Protein AF-A0A1H7HTN6-F1 (afdb_monomer_lite)

Secondary structure (DSSP, 8-state):
--EEEEE-TTT--EEEEETT-SEEE-TTT--EEE-PPPHHHHHHHHHHHHHHHHHHHHHHHHHHHHHHHHHHHHHHHHHHHHHHHHHHHHHHHHHHHHHGGG-HHHIIIIIHHHHHHHHHHHHHHHHTSPPPPGGGTTS--THHHHHHHHHHHHHHHHHHHHHHHHHHHHS--TTSTHHHHHHHHHHHHHHTTSSS--

Structure (mmCIF, N/CA/C/O backbone):
data_AF-A0A1H7HTN6-F1
#
_entry.id   AF-A0A1H7HTN6-F1
#
loop_
_atom_site.group_PDB
_atom_site.id
_atom_site.type_symbol
_atom_site.label_atom_id
_atom_site.label_alt_id
_atom_site.label_comp_id
_atom_site.label_asym_id
_atom_site.label_entity_id
_atom_site.label_seq_id
_atom_site.pdbx_PDB_ins_code
_atom_site.Cartn_x
_atom_site.Cartn_y
_atom_site.Cartn_z
_atom_site.occupancy
_atom_site.B_iso_or_equiv
_atom_site.auth_seq_id
_atom_site.auth_comp_id
_atom_site.auth_asym_id
_atom_site.auth_atom_id
_atom_site.pdbx_PDB_model_num
ATOM 1 N N . MET A 1 1 ? -26.173 16.678 42.376 1.00 62.25 1 MET A N 1
ATOM 2 C CA . MET A 1 1 ? -26.360 15.271 42.781 1.00 62.25 1 MET A CA 1
ATOM 3 C C . MET A 1 1 ? -27.813 15.112 43.160 1.00 62.25 1 MET A C 1
ATOM 5 O O . MET A 1 1 ? -28.296 15.897 43.967 1.00 62.25 1 MET A O 1
ATOM 9 N N . GLU A 1 2 ? -28.508 14.190 42.509 1.00 79.56 2 GLU A N 1
ATOM 10 C CA . GLU A 1 2 ? -29.917 13.902 42.772 1.00 79.56 2 GLU A CA 1
ATOM 11 C C . GLU A 1 2 ? -30.017 12.853 43.891 1.00 79.56 2 GLU A C 1
ATOM 13 O O . GLU A 1 2 ? -29.202 11.926 43.950 1.00 79.56 2 GLU A O 1
ATOM 18 N N . TYR A 1 3 ? -30.967 13.031 44.810 1.00 83.06 3 TYR A N 1
ATOM 19 C CA . TYR A 1 3 ? -31.180 12.141 45.953 1.00 83.06 3 TYR A CA 1
ATOM 20 C C . TYR A 1 3 ? -32.603 11.603 45.914 1.00 83.06 3 TYR A C 1
ATOM 22 O O . TYR A 1 3 ? -33.550 12.378 45.777 1.00 83.06 3 TYR A O 1
ATOM 30 N N . VAL A 1 4 ? -32.749 10.295 46.097 1.00 84.00 4 VAL A N 1
ATOM 31 C CA . VAL A 1 4 ? -34.052 9.628 46.163 1.00 84.00 4 VAL A CA 1
ATOM 32 C C . VAL A 1 4 ? -34.319 9.230 47.612 1.00 84.00 4 VAL A C 1
ATOM 34 O O . VAL A 1 4 ? -33.417 8.781 48.325 1.00 84.00 4 VAL A O 1
ATOM 37 N N . ALA A 1 5 ? -35.550 9.450 48.071 1.00 88.12 5 ALA A N 1
ATOM 38 C CA . ALA A 1 5 ? -35.992 9.056 49.402 1.00 88.12 5 ALA A CA 1
ATOM 39 C C . ALA A 1 5 ? -36.675 7.682 49.341 1.00 88.12 5 ALA A C 1
ATOM 41 O O . ALA A 1 5 ? -37.581 7.477 48.535 1.00 88.12 5 ALA A O 1
ATOM 42 N N . MET A 1 6 ? -36.266 6.759 50.212 1.00 89.25 6 MET A N 1
ATOM 43 C CA . MET A 1 6 ? -36.924 5.462 50.399 1.00 89.25 6 MET A CA 1
ATOM 44 C C . MET A 1 6 ? -37.039 5.110 51.884 1.00 89.25 6 MET A C 1
ATOM 46 O O . MET A 1 6 ? -36.291 5.617 52.719 1.00 89.25 6 MET A O 1
ATOM 50 N N . LYS A 1 7 ? -37.961 4.206 52.217 1.00 92.88 7 LYS A N 1
ATOM 51 C CA . LYS A 1 7 ? -38.135 3.700 53.583 1.00 92.88 7 LYS A CA 1
ATOM 52 C C . LYS A 1 7 ? -37.248 2.481 53.832 1.00 92.88 7 LYS A C 1
ATOM 54 O O . LYS A 1 7 ? -37.183 1.577 53.001 1.00 92.88 7 LYS A O 1
ATOM 59 N N . CYS A 1 8 ? -36.595 2.440 54.992 1.00 92.81 8 CYS A N 1
ATOM 60 C CA . CYS A 1 8 ? -35.846 1.270 55.444 1.00 92.81 8 CYS A CA 1
ATOM 61 C C . CYS A 1 8 ? -36.791 0.068 55.653 1.00 92.81 8 CYS A C 1
ATOM 63 O O . CYS A 1 8 ? -37.740 0.200 56.428 1.00 92.81 8 CYS A O 1
ATOM 65 N N . PRO A 1 9 ? -36.524 -1.117 55.077 1.00 91.50 9 PRO A N 1
ATOM 66 C CA . PRO A 1 9 ? -37.349 -2.303 55.311 1.00 91.50 9 PRO A CA 1
ATOM 67 C C . PRO A 1 9 ? -37.228 -2.851 56.744 1.00 91.50 9 PRO A C 1
ATOM 69 O O . PRO A 1 9 ? -38.122 -3.557 57.191 1.00 91.50 9 PRO A O 1
ATOM 72 N N . ASN A 1 10 ? -36.147 -2.525 57.469 1.00 95.12 10 ASN A N 1
ATOM 73 C CA . ASN A 1 10 ? -35.896 -3.037 58.821 1.00 95.12 10 ASN A CA 1
ATOM 74 C C . ASN A 1 10 ? -36.475 -2.136 59.931 1.00 95.12 10 ASN A C 1
ATOM 76 O O . ASN A 1 10 ? -37.001 -2.636 60.917 1.00 95.12 10 ASN A O 1
ATOM 80 N N . CYS A 1 11 ? -36.383 -0.807 59.790 1.00 95.25 11 CYS A N 1
ATOM 81 C CA . CYS A 1 11 ? -36.813 0.138 60.836 1.00 95.25 11 CYS A CA 1
ATOM 82 C C . CYS A 1 11 ? -37.809 1.214 60.374 1.00 95.25 11 CYS A C 1
ATOM 84 O O . CYS A 1 11 ? -38.161 2.083 61.167 1.00 95.25 11 CYS A O 1
ATOM 86 N N . ALA A 1 12 ? -38.227 1.208 59.103 1.00 94.75 12 ALA A N 1
ATOM 87 C CA . ALA A 1 12 ? -39.093 2.227 58.495 1.00 94.75 12 ALA A CA 1
ATOM 88 C C . ALA A 1 12 ? -38.565 3.681 58.550 1.00 94.75 12 ALA A C 1
ATOM 90 O O . ALA A 1 12 ? -39.300 4.622 58.237 1.00 94.75 12 ALA A O 1
ATOM 91 N N . GLY A 1 13 ? -37.290 3.881 58.900 1.00 93.00 13 GLY A N 1
ATOM 92 C CA . GLY A 1 13 ? -36.626 5.183 58.836 1.00 93.00 13 GLY A CA 1
ATOM 93 C C . GLY A 1 13 ? -36.512 5.706 57.402 1.00 93.00 13 GLY A C 1
ATOM 94 O O . GLY A 1 13 ? -36.410 4.922 56.455 1.00 93.00 13 GLY A O 1
ATOM 95 N N . ASP A 1 14 ? -36.536 7.030 57.240 1.00 93.19 14 ASP A N 1
ATOM 96 C CA . ASP A 1 14 ? -36.342 7.688 55.945 1.00 93.19 14 ASP A CA 1
ATOM 97 C C . ASP A 1 14 ? -34.864 7.697 55.559 1.00 93.19 14 ASP A C 1
ATOM 99 O O . ASP A 1 14 ? -34.037 8.331 56.211 1.00 93.19 14 ASP A O 1
ATOM 103 N N . ILE A 1 15 ? -34.530 7.010 54.472 1.00 92.00 15 ILE A N 1
ATOM 104 C CA . ILE A 1 15 ? -33.174 6.949 53.938 1.00 92.00 15 ILE A CA 1
ATOM 105 C C . ILE A 1 15 ? -33.122 7.804 52.677 1.00 92.00 15 ILE A C 1
ATOM 107 O O . ILE A 1 15 ? -33.966 7.679 51.789 1.00 92.00 15 ILE A O 1
ATOM 111 N N . ARG A 1 16 ? -32.106 8.663 52.589 1.00 89.38 16 ARG A N 1
ATOM 112 C CA . ARG A 1 16 ? -31.747 9.372 51.359 1.00 89.38 16 ARG A CA 1
ATOM 113 C C . ARG A 1 16 ? -30.493 8.729 50.799 1.00 89.38 16 ARG A C 1
ATOM 115 O O . ARG A 1 16 ? -29.483 8.674 51.496 1.00 89.38 16 ARG A O 1
ATOM 122 N N . TYR A 1 17 ? -30.555 8.262 49.562 1.00 86.50 17 TYR A N 1
ATOM 123 C CA . TYR A 1 17 ? -29.394 7.709 48.872 1.00 86.50 17 TYR A CA 1
ATOM 124 C C . TYR A 1 17 ? -29.137 8.476 47.576 1.00 86.50 17 TYR A C 1
ATOM 126 O O . TYR A 1 17 ? -30.040 9.095 47.005 1.00 86.50 17 TYR A O 1
ATOM 134 N N . SER A 1 18 ? -27.878 8.490 47.145 1.00 83.44 18 SER A N 1
ATOM 135 C CA . SER A 1 18 ? -27.477 9.088 45.874 1.00 83.44 18 SER A CA 1
ATOM 136 C C . SER A 1 18 ? -27.851 8.159 44.725 1.00 83.44 18 SER A C 1
ATOM 138 O O . SER A 1 18 ? -27.533 6.967 44.778 1.00 83.44 18 SER A O 1
ATOM 140 N N . VAL A 1 19 ? -28.465 8.705 43.674 1.00 79.19 19 VAL A N 1
ATOM 141 C CA . VAL A 1 19 ? -28.736 7.958 42.435 1.00 79.19 19 VAL A CA 1
ATOM 142 C C . VAL A 1 19 ? -27.421 7.346 41.924 1.00 79.19 19 VAL A C 1
ATOM 144 O O . VAL A 1 19 ? -26.413 8.045 41.816 1.00 79.19 19 VAL A O 1
ATOM 147 N N . GLY A 1 20 ? -27.408 6.028 41.698 1.00 75.38 20 GLY A N 1
ATOM 148 C CA . GLY A 1 20 ? -26.223 5.260 41.292 1.00 75.38 20 GLY A CA 1
ATOM 149 C C . GLY A 1 20 ? -25.469 4.498 42.398 1.00 75.38 20 GLY A C 1
ATOM 150 O O . GLY A 1 20 ? -24.588 3.705 42.060 1.00 75.38 20 GLY A O 1
ATOM 151 N N . SER A 1 21 ? -25.794 4.661 43.692 1.00 81.12 21 SER A N 1
ATOM 152 C CA . SER A 1 21 ? -25.185 3.832 44.752 1.00 81.12 21 SER A CA 1
ATOM 153 C C . SER A 1 21 ? -25.758 2.414 44.733 1.00 81.12 21 SER A C 1
ATOM 155 O O . SER A 1 21 ? -26.970 2.253 44.833 1.00 81.12 21 SER A O 1
ATOM 157 N N . THR A 1 22 ? -24.912 1.387 44.666 1.00 83.31 22 THR A N 1
ATOM 158 C CA . THR A 1 22 ? -25.337 -0.027 44.704 1.00 83.31 22 THR A CA 1
ATOM 159 C C . THR A 1 22 ? -25.750 -0.502 46.099 1.00 83.31 22 THR A C 1
ATOM 161 O O . THR A 1 22 ? -26.521 -1.451 46.232 1.00 83.31 22 THR A O 1
ATOM 164 N N . GLU A 1 23 ? -25.265 0.165 47.143 1.00 88.56 23 GLU A N 1
ATOM 165 C CA . GLU A 1 23 ? -25.538 -0.156 48.541 1.00 88.56 23 GLU A CA 1
ATOM 166 C C . GLU A 1 23 ? -25.755 1.142 49.324 1.00 88.56 23 GLU A C 1
ATOM 168 O O . GLU A 1 23 ? -25.029 2.120 49.130 1.00 88.56 23 GLU A O 1
ATOM 173 N N . CYS A 1 24 ? -26.745 1.156 50.214 1.00 90.81 24 CYS A N 1
ATOM 174 C CA . CYS A 1 24 ? -26.944 2.238 51.170 1.00 90.81 24 CYS A CA 1
ATOM 175 C C . CYS A 1 24 ? -27.049 1.684 52.597 1.00 90.81 24 CYS A C 1
ATOM 177 O O . CYS A 1 24 ? -27.560 0.586 52.828 1.00 90.81 24 CYS A O 1
ATOM 179 N N . VAL A 1 25 ? -26.528 2.442 53.565 1.00 92.50 25 VAL A N 1
ATOM 180 C CA . VAL A 1 25 ? -26.581 2.095 54.992 1.00 92.50 25 VAL A CA 1
ATOM 181 C C . VAL A 1 25 ? -27.641 2.961 55.659 1.00 92.50 25 VAL A C 1
ATOM 183 O O . VAL A 1 25 ? -27.633 4.184 55.516 1.00 92.50 25 VAL A O 1
ATOM 186 N N . CYS A 1 26 ? -28.571 2.331 56.375 1.00 93.75 26 CYS A N 1
ATOM 187 C CA . CYS A 1 26 ? -29.591 3.050 57.128 1.00 93.75 26 CYS A CA 1
ATOM 188 C C . CYS A 1 26 ? -28.960 3.759 58.339 1.00 93.75 26 CYS A C 1
ATOM 190 O O . CYS A 1 26 ? -28.403 3.071 59.190 1.00 93.75 26 CYS A O 1
ATOM 192 N N . PRO A 1 27 ? -29.113 5.087 58.501 1.00 93.88 27 PRO A N 1
ATOM 193 C CA . PRO A 1 27 ? -28.512 5.822 59.619 1.00 93.88 27 PRO A CA 1
ATOM 194 C C . PRO A 1 27 ? -29.180 5.545 60.977 1.00 93.88 27 PRO A C 1
ATOM 196 O O . PRO A 1 27 ? -28.716 6.038 61.998 1.00 93.88 27 PRO A O 1
ATOM 199 N N . TYR A 1 28 ? -30.296 4.810 60.994 1.00 95.31 28 TYR A N 1
ATOM 200 C CA . TYR A 1 28 ? -31.085 4.557 62.203 1.00 95.31 28 TYR A CA 1
ATOM 201 C C . TYR A 1 28 ? -30.869 3.167 62.806 1.00 95.31 28 TYR A C 1
ATOM 203 O O . TYR A 1 28 ? -31.090 2.985 63.998 1.00 95.31 28 TYR A O 1
ATOM 211 N N . CYS A 1 29 ? -30.519 2.169 61.994 1.00 94.94 29 CYS A N 1
ATOM 212 C CA . CYS A 1 29 ? -30.396 0.778 62.445 1.00 94.94 29 CYS A CA 1
ATOM 213 C C . CYS A 1 29 ? -29.211 0.035 61.821 1.00 94.94 29 CYS A C 1
ATOM 215 O O . CYS A 1 29 ? -29.136 -1.186 61.939 1.00 94.94 29 CYS A O 1
ATOM 217 N N . ASP A 1 30 ? -28.344 0.752 61.100 1.00 94.69 30 ASP A N 1
ATOM 218 C CA . ASP A 1 30 ? -27.148 0.238 60.428 1.00 94.69 30 ASP A CA 1
ATOM 219 C C . ASP A 1 30 ? -27.397 -0.918 59.441 1.00 94.69 30 ASP A C 1
ATOM 221 O O . ASP A 1 30 ? -26.471 -1.611 59.014 1.00 94.69 30 ASP A O 1
ATOM 225 N N . SER A 1 31 ? -28.649 -1.122 59.011 1.00 93.06 31 SER A N 1
ATOM 226 C CA . SER A 1 31 ? -28.978 -2.125 57.999 1.00 93.06 31 SER A CA 1
ATOM 227 C C . SER A 1 31 ? -28.398 -1.726 56.640 1.00 93.06 31 SER A C 1
ATOM 229 O O . SER A 1 31 ? -28.668 -0.621 56.157 1.00 93.06 31 SER A O 1
ATOM 231 N N . ARG A 1 32 ? -27.678 -2.648 55.997 1.00 92.44 32 ARG A N 1
ATOM 232 C CA . ARG A 1 32 ? -27.203 -2.526 54.612 1.00 92.44 32 ARG A CA 1
ATOM 233 C C . ARG A 1 32 ? -28.303 -2.947 53.644 1.00 92.44 32 ARG A C 1
ATOM 235 O O . ARG A 1 32 ? -28.821 -4.058 53.745 1.00 92.44 32 ARG A O 1
ATOM 242 N N . ILE A 1 33 ? -28.672 -2.059 52.727 1.00 89.12 33 ILE A N 1
ATOM 243 C CA . ILE A 1 33 ? -29.732 -2.284 51.742 1.00 89.12 33 ILE A CA 1
ATOM 244 C C . ILE A 1 33 ? -29.106 -2.218 50.351 1.00 89.12 33 ILE A C 1
ATOM 246 O O . ILE A 1 33 ? -28.469 -1.227 49.993 1.00 89.12 33 ILE A O 1
ATOM 250 N N . ALA A 1 34 ? -29.303 -3.273 49.562 1.00 86.00 34 ALA A N 1
ATOM 251 C CA . ALA A 1 34 ? -28.940 -3.274 48.153 1.00 86.00 34 ALA A CA 1
ATOM 252 C C . ALA A 1 34 ? -29.984 -2.467 47.371 1.00 86.00 34 ALA A C 1
ATOM 254 O O . ALA A 1 34 ? -31.160 -2.838 47.324 1.00 86.00 34 ALA A O 1
ATOM 255 N N . VAL A 1 35 ? -29.560 -1.361 46.767 1.00 82.25 35 VAL A N 1
ATOM 256 C CA . VAL A 1 35 ? -30.422 -0.557 45.899 1.00 82.25 35 VAL A CA 1
ATOM 257 C C . VAL A 1 35 ? -30.416 -1.228 44.529 1.00 82.25 35 VAL A C 1
ATOM 259 O O . VAL A 1 35 ? -29.388 -1.279 43.853 1.00 82.25 35 VAL A O 1
ATOM 262 N N . GLN A 1 36 ? -31.552 -1.799 44.127 1.00 75.31 36 GLN A N 1
ATOM 263 C CA . GLN A 1 36 ? -31.683 -2.362 42.786 1.00 75.31 36 GLN A CA 1
ATOM 264 C C . GLN A 1 36 ? -31.642 -1.218 41.772 1.00 75.31 36 GLN A C 1
ATOM 266 O O . GLN A 1 36 ? -32.451 -0.294 41.852 1.00 75.31 36 GLN A O 1
ATOM 271 N N . ARG A 1 37 ? -30.705 -1.287 40.817 1.00 72.75 37 ARG A N 1
ATOM 272 C CA . ARG A 1 37 ? -30.719 -0.397 39.650 1.00 72.75 37 ARG A CA 1
ATOM 273 C C . ARG A 1 37 ? -32.067 -0.517 38.960 1.00 72.75 37 ARG A C 1
ATOM 275 O O . ARG A 1 37 ? -32.533 -1.639 38.734 1.00 72.75 37 ARG A O 1
ATOM 282 N N . THR A 1 38 ? -32.672 0.613 38.621 1.00 80.25 38 THR A N 1
ATOM 283 C CA . THR A 1 38 ? -33.934 0.613 37.875 1.00 80.25 38 THR A CA 1
ATOM 284 C C . THR A 1 38 ? -33.721 -0.044 36.507 1.00 80.25 38 THR A C 1
ATOM 286 O O . THR A 1 38 ? -32.604 -0.085 35.984 1.00 80.25 38 THR A O 1
ATOM 289 N N . ALA A 1 39 ? -34.786 -0.586 35.910 1.00 78.19 39 ALA A N 1
ATOM 290 C CA . ALA A 1 39 ? -34.704 -1.188 34.576 1.00 78.19 39 ALA A CA 1
ATOM 291 C C . ALA A 1 39 ? -34.155 -0.194 33.530 1.00 78.19 39 ALA A C 1
ATOM 293 O O . ALA A 1 39 ? -33.414 -0.586 32.628 1.00 78.19 39 ALA A O 1
ATOM 294 N N . ASP A 1 40 ? -34.455 1.096 33.702 1.00 78.69 40 ASP A N 1
ATOM 295 C CA . ASP A 1 40 ? -33.966 2.173 32.843 1.00 78.69 40 ASP A CA 1
ATOM 296 C C . ASP A 1 40 ? -32.458 2.409 33.004 1.00 78.69 40 ASP A C 1
ATOM 298 O O . ASP A 1 40 ? -31.757 2.532 32.001 1.00 78.69 40 ASP A O 1
ATOM 302 N N . GLU A 1 41 ? -31.923 2.390 34.231 1.00 80.50 41 GLU A N 1
ATOM 303 C CA . GLU A 1 41 ? -30.476 2.504 34.481 1.00 80.50 41 GLU A CA 1
ATOM 304 C C . GLU A 1 41 ? -29.695 1.319 33.900 1.00 80.50 41 GLU A C 1
ATOM 306 O O . GLU A 1 41 ? -28.612 1.494 33.340 1.00 80.50 41 GLU A O 1
ATOM 311 N N . GLN A 1 42 ? -30.244 0.106 34.007 1.00 83.00 42 GLN A N 1
ATOM 312 C CA . GLN A 1 42 ? -29.630 -1.079 33.403 1.00 83.00 42 GLN A CA 1
ATOM 313 C C . GLN A 1 42 ? -29.609 -0.973 31.876 1.00 83.00 42 GLN A C 1
ATOM 315 O O . GLN A 1 42 ? -28.583 -1.248 31.253 1.00 83.00 42 GLN A O 1
ATOM 320 N N . ARG A 1 43 ? -30.712 -0.519 31.270 1.00 85.56 43 ARG A N 1
ATOM 321 C CA . ARG A 1 43 ? -30.796 -0.295 29.823 1.00 85.56 43 ARG A CA 1
ATOM 322 C C . ARG A 1 43 ? -29.827 0.792 29.358 1.00 85.56 43 ARG A C 1
ATOM 324 O O . ARG A 1 43 ? -29.207 0.632 28.310 1.00 85.56 43 ARG A O 1
ATOM 331 N N . LEU A 1 44 ? -29.673 1.863 30.136 1.00 89.19 44 LEU A N 1
ATOM 332 C CA . LEU A 1 44 ? -28.739 2.944 29.831 1.00 89.19 44 LEU A CA 1
ATOM 333 C C . LEU A 1 44 ? -27.285 2.450 29.829 1.00 89.19 44 LEU A C 1
ATOM 335 O O . LEU A 1 44 ? -26.543 2.760 28.903 1.00 89.19 44 LEU A O 1
ATOM 339 N N . ALA A 1 45 ? -26.901 1.633 30.816 1.00 85.75 45 ALA A N 1
ATOM 340 C CA . ALA A 1 45 ? -25.550 1.078 30.905 1.00 85.75 45 ALA A CA 1
ATOM 341 C C . ALA A 1 45 ? -25.201 0.180 29.704 1.00 85.75 45 ALA A C 1
ATOM 343 O O . ALA A 1 45 ? -24.095 0.269 29.175 1.00 85.75 45 ALA A O 1
ATOM 344 N N . VAL A 1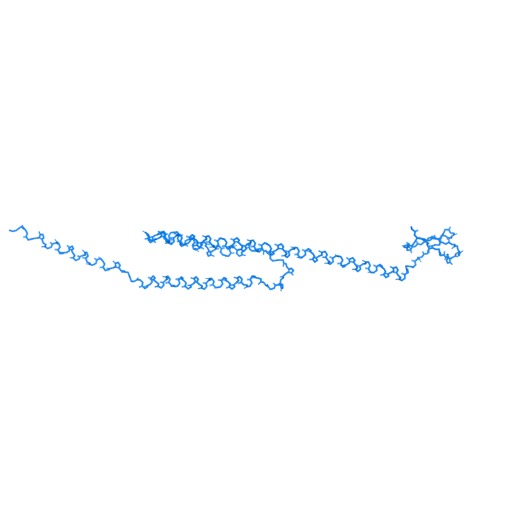 46 ? -26.152 -0.640 29.237 1.00 90.31 46 VAL A N 1
ATOM 345 C CA . VAL A 1 46 ? -25.968 -1.482 28.039 1.00 90.31 46 VAL A CA 1
ATOM 346 C C . VAL A 1 46 ? -25.794 -0.629 26.780 1.00 90.31 46 VAL A C 1
ATOM 348 O O . VAL A 1 46 ? -24.905 -0.896 25.976 1.00 90.31 46 VAL A O 1
ATOM 351 N N . LEU A 1 47 ? -26.605 0.423 26.619 1.00 91.56 47 LEU A N 1
ATOM 352 C CA . LEU A 1 47 ? -26.494 1.338 25.477 1.00 91.56 47 LEU A CA 1
ATOM 353 C C . LEU A 1 47 ? -25.166 2.106 25.473 1.00 91.56 47 LEU A C 1
ATOM 355 O O . LEU A 1 47 ? -24.595 2.345 24.411 1.00 91.56 47 LEU A O 1
ATOM 359 N N . GLU A 1 48 ? -24.662 2.499 26.643 1.00 91.25 48 GLU A N 1
ATOM 360 C CA . GLU A 1 48 ? -23.363 3.167 26.754 1.00 91.25 48 GLU A CA 1
ATOM 361 C C . GLU A 1 48 ? -22.211 2.232 26.353 1.00 91.25 48 GLU A C 1
ATOM 363 O O . GLU A 1 48 ? -21.289 2.649 25.648 1.00 91.25 48 GLU A O 1
ATOM 368 N N . GLU A 1 49 ? -22.277 0.959 26.748 1.00 91.81 49 GLU A N 1
ATOM 369 C CA . GLU A 1 49 ? -21.299 -0.056 26.349 1.00 91.81 49 GLU A CA 1
ATOM 370 C C . GLU A 1 49 ? -21.342 -0.330 24.837 1.00 91.81 49 GLU A C 1
ATOM 372 O O . GLU A 1 49 ? -20.294 -0.386 24.186 1.00 91.81 49 GLU A O 1
ATOM 377 N N . GLU A 1 50 ? -22.540 -0.417 24.253 1.00 93.31 50 GLU A N 1
ATOM 378 C CA . GLU A 1 50 ? -22.722 -0.572 22.808 1.00 93.31 50 GLU A CA 1
ATOM 379 C C . GLU A 1 50 ? -22.164 0.633 22.031 1.00 93.31 50 GLU A C 1
ATOM 381 O O . GLU A 1 50 ? -21.389 0.451 21.087 1.00 93.31 50 GLU A O 1
ATOM 386 N N . ASN A 1 51 ? -22.469 1.860 22.471 1.00 92.88 51 ASN A N 1
ATOM 387 C CA . ASN A 1 51 ? -21.931 3.087 21.874 1.00 92.88 51 ASN A CA 1
ATOM 388 C C . ASN A 1 51 ? -20.402 3.155 21.974 1.00 92.88 51 ASN A C 1
ATOM 390 O O . ASN A 1 51 ? -19.738 3.479 20.990 1.00 92.88 51 ASN A O 1
ATOM 394 N N . ARG A 1 52 ? -19.818 2.756 23.111 1.00 92.62 52 ARG A N 1
ATOM 395 C CA . ARG A 1 52 ? -18.355 2.675 23.260 1.00 92.62 52 ARG A CA 1
ATOM 396 C C . ARG A 1 52 ? -17.739 1.676 22.274 1.00 92.62 52 ARG A C 1
ATOM 398 O O . ARG A 1 52 ? -16.650 1.909 21.747 1.00 92.62 52 ARG A O 1
ATOM 405 N N . GLY A 1 53 ? -18.440 0.577 21.997 1.00 90.50 53 GLY A N 1
ATOM 406 C CA . GLY A 1 53 ? -18.056 -0.386 20.966 1.00 90.50 53 GLY A CA 1
ATOM 407 C C . GLY A 1 53 ? -18.115 0.190 19.546 1.00 90.50 53 GLY A C 1
ATOM 408 O O . GLY A 1 53 ? -17.256 -0.136 18.722 1.00 90.50 53 GLY A O 1
ATOM 409 N N . LEU A 1 54 ? -19.089 1.055 19.254 1.00 94.25 54 LEU A N 1
ATOM 410 C CA . LEU A 1 54 ? -19.209 1.745 17.965 1.00 94.25 54 LEU A CA 1
ATOM 411 C C . LEU A 1 54 ? -18.085 2.765 17.758 1.00 94.25 54 LEU A C 1
ATOM 413 O O . LEU A 1 54 ? -17.454 2.745 16.700 1.00 94.25 54 LEU A O 1
ATOM 417 N N . ASP A 1 55 ? -17.774 3.573 18.773 1.00 94.25 55 ASP A N 1
ATOM 418 C CA . ASP A 1 55 ? -16.679 4.551 18.717 1.00 94.25 55 ASP A CA 1
ATOM 419 C C . ASP A 1 55 ? -15.328 3.866 18.475 1.00 94.25 55 ASP A C 1
ATOM 421 O O . ASP A 1 55 ? -14.539 4.288 17.626 1.00 94.25 55 ASP A O 1
ATOM 425 N N . TYR A 1 56 ? -15.086 2.741 19.157 1.00 91.56 56 TYR A N 1
ATOM 426 C CA . TYR A 1 56 ? -13.888 1.935 18.932 1.00 91.56 56 TYR A CA 1
ATOM 427 C C . TYR A 1 56 ? -13.799 1.426 17.484 1.00 91.56 56 TYR A C 1
ATOM 429 O O . TYR A 1 56 ? -12.746 1.520 16.850 1.00 91.56 56 TYR A O 1
ATOM 437 N N . ARG A 1 57 ? -14.906 0.920 16.924 1.00 91.81 57 ARG A N 1
ATOM 438 C CA . ARG A 1 57 ? -14.948 0.442 15.530 1.00 91.81 57 ARG A CA 1
ATOM 439 C C . ARG A 1 57 ? -14.720 1.572 14.527 1.00 91.81 57 ARG A C 1
ATOM 441 O O . ARG A 1 57 ? -14.018 1.352 13.542 1.00 91.81 57 ARG A O 1
ATOM 448 N N . ALA A 1 58 ? -15.274 2.757 14.780 1.00 94.44 58 ALA A N 1
ATOM 449 C CA . ALA A 1 58 ? -15.075 3.931 13.935 1.00 94.44 58 ALA A CA 1
ATOM 450 C C . ALA A 1 58 ? -13.597 4.353 13.899 1.00 94.44 58 ALA A C 1
ATOM 452 O O . ALA A 1 58 ? -13.043 4.544 12.817 1.00 94.44 58 ALA A O 1
ATOM 453 N N . HIS A 1 59 ? -12.928 4.387 15.056 1.00 94.06 59 HIS A N 1
ATOM 454 C CA . HIS A 1 59 ? -11.503 4.716 15.133 1.00 94.06 59 HIS A CA 1
ATOM 455 C C . HIS A 1 59 ? -10.625 3.703 14.376 1.00 94.06 59 HIS A C 1
ATOM 457 O O . HIS A 1 59 ? -9.691 4.079 13.666 1.00 94.06 59 HIS A O 1
ATOM 463 N N . VAL A 1 60 ? -10.926 2.404 14.488 1.00 93.00 60 VAL A N 1
ATOM 464 C CA . VAL A 1 60 ? -10.194 1.360 13.747 1.00 93.00 60 VAL A CA 1
ATOM 465 C C . VAL A 1 60 ? -10.402 1.503 12.234 1.00 93.00 60 VAL A C 1
ATOM 467 O O . VAL A 1 60 ? -9.448 1.333 11.472 1.00 93.00 60 VAL A O 1
ATOM 470 N N . ALA A 1 61 ? -11.617 1.842 11.792 1.00 91.75 61 ALA A N 1
ATOM 471 C CA . ALA A 1 61 ? -11.910 2.073 10.380 1.00 91.75 61 ALA A CA 1
ATOM 472 C C . ALA A 1 61 ? -11.139 3.284 9.824 1.00 91.75 61 ALA A C 1
ATOM 474 O O . ALA A 1 61 ? -10.513 3.172 8.769 1.00 91.75 61 ALA A O 1
ATOM 475 N N . GLU A 1 62 ? -11.099 4.401 10.556 1.00 95.25 62 GLU A N 1
ATOM 476 C CA . GLU A 1 62 ? -10.348 5.598 10.152 1.00 95.25 62 GLU A CA 1
ATOM 477 C C . GLU A 1 62 ? -8.840 5.314 10.039 1.00 95.25 62 GLU A C 1
ATOM 479 O O . GLU A 1 62 ? -8.186 5.697 9.061 1.00 95.25 62 GLU A O 1
ATOM 484 N N . GLU A 1 63 ? -8.273 4.570 10.994 1.00 93.12 63 GLU A N 1
ATOM 485 C CA . GLU A 1 63 ? -6.861 4.186 10.949 1.00 93.12 63 GLU A CA 1
ATOM 486 C C . GLU A 1 63 ? -6.548 3.294 9.731 1.00 93.12 63 GLU A C 1
ATOM 488 O O . GLU A 1 63 ? -5.498 3.440 9.091 1.00 93.12 63 GLU A O 1
ATOM 493 N N . GLN A 1 64 ? -7.463 2.390 9.370 1.00 90.88 64 GLN A N 1
ATOM 494 C CA . GLN A 1 64 ? -7.336 1.548 8.178 1.00 90.88 64 GLN A CA 1
ATOM 495 C C . GLN A 1 64 ? -7.434 2.361 6.884 1.00 90.88 64 GLN A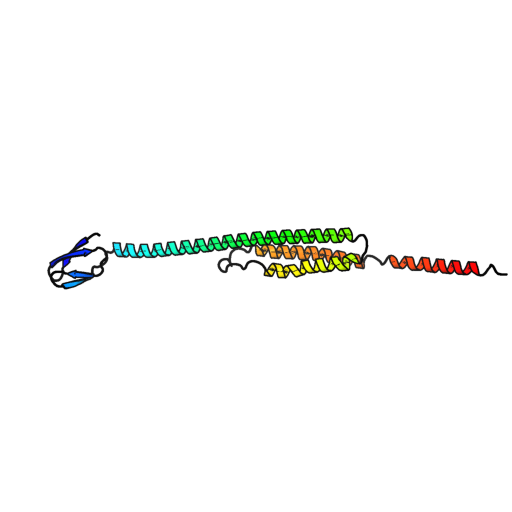 C 1
ATOM 497 O O . GLN A 1 64 ? -6.640 2.149 5.962 1.00 90.88 64 GLN A O 1
ATOM 502 N N . GLU A 1 65 ? -8.359 3.314 6.804 1.00 90.88 65 GLU A N 1
ATOM 503 C CA . GLU A 1 65 ? -8.481 4.212 5.653 1.00 90.88 65 GLU A CA 1
ATOM 504 C C . GLU A 1 65 ? -7.227 5.061 5.461 1.00 90.88 65 GLU A C 1
ATOM 506 O O . GLU A 1 65 ? -6.730 5.194 4.337 1.00 90.88 65 GLU A O 1
ATOM 511 N N . LYS A 1 66 ? -6.641 5.554 6.554 1.00 93.75 66 LYS A N 1
ATOM 512 C CA . LYS A 1 66 ? -5.376 6.287 6.504 1.00 93.75 66 LYS A CA 1
ATOM 513 C C . LYS A 1 66 ? -4.235 5.415 5.978 1.00 93.75 66 LYS A C 1
ATOM 515 O O . LYS A 1 66 ? -3.534 5.823 5.052 1.00 93.75 66 LYS A O 1
ATOM 520 N N . LYS A 1 67 ? -4.096 4.181 6.481 1.00 89.44 67 LYS A N 1
ATOM 521 C CA . LYS A 1 67 ? -3.102 3.211 5.977 1.00 89.44 67 LYS A CA 1
ATOM 522 C C . LYS A 1 67 ? -3.293 2.921 4.485 1.00 89.44 67 LYS A C 1
ATOM 524 O O . LYS A 1 67 ? -2.313 2.841 3.742 1.00 89.44 67 LYS A O 1
ATOM 529 N N . ARG A 1 68 ? -4.544 2.819 4.022 1.00 88.00 68 ARG A N 1
ATOM 530 C CA . ARG A 1 68 ? -4.890 2.653 2.598 1.00 88.00 68 ARG A CA 1
ATOM 531 C C . ARG A 1 68 ? -4.481 3.865 1.768 1.00 88.00 68 ARG A C 1
ATOM 533 O O . ARG A 1 68 ? -3.864 3.698 0.716 1.00 88.00 68 ARG A O 1
ATOM 540 N N . ALA A 1 69 ? -4.789 5.070 2.237 1.00 90.31 69 ALA A N 1
ATOM 541 C CA . ALA A 1 69 ? -4.435 6.310 1.555 1.00 90.31 69 ALA A CA 1
ATOM 542 C C . ALA A 1 69 ? -2.911 6.480 1.440 1.00 90.31 69 ALA A C 1
ATOM 544 O O . ALA A 1 69 ? -2.400 6.783 0.356 1.00 90.31 69 ALA A O 1
ATOM 545 N N . ASP A 1 70 ? -2.179 6.205 2.521 1.00 92.00 70 ASP A N 1
ATOM 546 C CA . ASP A 1 70 ? -0.717 6.261 2.548 1.00 92.00 70 ASP A CA 1
ATOM 547 C C . ASP A 1 70 ? -0.097 5.215 1.613 1.00 92.00 70 ASP A C 1
ATOM 549 O O . ASP A 1 70 ? 0.815 5.531 0.838 1.00 92.00 70 ASP A O 1
ATOM 553 N N . TYR A 1 71 ? -0.647 3.996 1.591 1.00 88.69 71 TYR A N 1
ATOM 554 C CA . TYR A 1 71 ? -0.230 2.956 0.653 1.00 88.69 71 TYR A CA 1
ATOM 555 C C . TYR A 1 71 ? -0.422 3.396 -0.804 1.00 88.69 71 TYR A C 1
ATOM 557 O O . TYR A 1 71 ? 0.527 3.347 -1.588 1.00 88.69 71 TYR A O 1
ATOM 565 N N . VAL A 1 72 ? -1.601 3.909 -1.172 1.00 89.31 72 VAL A N 1
ATOM 566 C CA . VAL A 1 72 ? -1.877 4.389 -2.540 1.00 89.31 72 VAL A CA 1
ATOM 567 C C . VAL A 1 72 ? -0.946 5.540 -2.930 1.00 89.31 72 VAL A C 1
ATOM 569 O O . VAL A 1 72 ? -0.441 5.580 -4.057 1.00 89.31 72 VAL A O 1
ATOM 572 N N . LYS A 1 73 ? -0.663 6.458 -2.001 1.00 92.31 73 LYS A N 1
ATOM 573 C CA . LYS A 1 73 ? 0.279 7.562 -2.225 1.00 92.31 73 LYS A CA 1
ATOM 574 C C . LYS A 1 73 ? 1.699 7.050 -2.482 1.00 92.31 73 LYS A C 1
ATOM 576 O O . LYS A 1 73 ? 2.342 7.526 -3.419 1.00 92.31 73 LYS A O 1
ATOM 581 N N . SER A 1 74 ? 2.153 6.066 -1.703 1.00 88.81 74 SER A N 1
ATOM 582 C CA . SER A 1 74 ? 3.461 5.421 -1.885 1.00 88.81 74 SER A CA 1
ATOM 583 C C . SER A 1 74 ? 3.555 4.644 -3.203 1.00 88.81 74 SER A C 1
ATOM 585 O O . SER A 1 74 ? 4.582 4.670 -3.878 1.00 88.81 74 SER A O 1
ATOM 587 N N . LEU A 1 75 ? 2.453 4.019 -3.628 1.00 88.31 75 LEU A N 1
ATOM 588 C CA . LEU A 1 75 ? 2.381 3.306 -4.897 1.00 88.31 75 LEU A CA 1
ATOM 589 C C . LEU A 1 75 ? 2.523 4.279 -6.075 1.00 88.31 75 LEU A C 1
ATOM 591 O O . LEU A 1 75 ? 3.281 4.029 -7.007 1.00 88.31 75 LEU A O 1
ATOM 595 N N . LYS A 1 76 ? 1.835 5.425 -6.008 1.00 89.75 76 LYS A N 1
ATOM 596 C CA . LYS A 1 76 ? 1.879 6.459 -7.051 1.00 89.75 76 LYS A CA 1
ATOM 597 C C . LYS A 1 76 ? 3.255 7.116 -7.168 1.00 89.75 76 LYS A C 1
ATOM 599 O O . LYS A 1 76 ? 3.678 7.439 -8.279 1.00 89.75 76 LYS A O 1
ATOM 604 N N . SER A 1 77 ? 3.945 7.350 -6.050 1.00 90.06 77 SER A N 1
ATOM 605 C CA . SER A 1 77 ? 5.313 7.877 -6.092 1.00 90.06 77 SER A CA 1
ATOM 606 C C . SER A 1 77 ? 6.284 6.849 -6.666 1.00 90.06 77 SER A C 1
ATOM 608 O O . SER A 1 77 ? 7.089 7.207 -7.522 1.00 90.06 77 SER A O 1
ATOM 610 N N . TRP A 1 78 ? 6.166 5.579 -6.270 1.00 88.25 78 TRP A N 1
ATOM 611 C CA . TRP A 1 78 ? 6.979 4.490 -6.812 1.00 88.25 78 TRP A CA 1
ATOM 612 C C . TRP A 1 78 ? 6.787 4.323 -8.326 1.00 88.25 78 TRP A C 1
ATOM 614 O O . TRP A 1 78 ? 7.766 4.249 -9.069 1.00 88.25 78 TRP A O 1
ATOM 624 N N . ASP A 1 79 ? 5.538 4.350 -8.796 1.00 86.31 79 ASP A N 1
ATOM 625 C CA . ASP A 1 79 ? 5.203 4.223 -10.218 1.00 86.31 79 ASP A CA 1
ATOM 626 C C . ASP A 1 79 ? 5.776 5.389 -11.039 1.00 86.31 79 ASP A C 1
ATOM 628 O O . ASP A 1 79 ? 6.423 5.191 -12.068 1.00 86.31 79 ASP A O 1
ATOM 632 N N . ARG A 1 80 ? 5.664 6.621 -10.520 1.00 88.62 80 ARG A N 1
ATOM 633 C CA . ARG A 1 80 ? 6.273 7.806 -11.141 1.00 88.62 80 ARG A CA 1
ATOM 634 C C . ARG A 1 80 ? 7.794 7.686 -11.237 1.00 88.62 80 ARG A C 1
ATOM 636 O O . ARG A 1 80 ? 8.350 7.970 -12.295 1.00 88.62 80 ARG A O 1
ATOM 643 N N . THR A 1 81 ? 8.462 7.274 -10.160 1.00 87.75 81 THR A N 1
ATOM 644 C CA . THR A 1 81 ? 9.922 7.100 -10.150 1.00 87.75 81 THR A CA 1
ATOM 645 C C . THR A 1 81 ? 10.356 6.047 -11.166 1.00 87.75 81 THR A C 1
ATOM 647 O O . THR A 1 81 ? 11.308 6.273 -11.912 1.00 87.75 81 THR A O 1
ATOM 650 N N . ASN A 1 82 ? 9.631 4.931 -11.266 1.00 83.94 82 ASN A N 1
ATOM 651 C CA . ASN A 1 82 ? 9.924 3.905 -12.263 1.00 83.94 82 ASN A CA 1
ATOM 652 C C . ASN A 1 82 ? 9.696 4.377 -13.692 1.00 83.94 82 ASN A C 1
ATOM 654 O O . ASN A 1 82 ? 10.514 4.070 -14.556 1.00 83.94 82 ASN A O 1
ATOM 658 N N . TYR A 1 83 ? 8.629 5.130 -13.946 1.00 85.75 83 TYR A N 1
ATOM 659 C CA . TYR A 1 83 ? 8.371 5.677 -15.273 1.00 85.75 83 TYR A CA 1
ATOM 660 C C . TYR A 1 83 ? 9.482 6.640 -15.713 1.00 85.75 83 TYR A C 1
ATOM 662 O O . TYR A 1 83 ? 9.978 6.538 -16.833 1.00 85.75 83 TYR A O 1
ATOM 670 N N . ILE A 1 84 ? 9.932 7.521 -14.811 1.00 89.12 84 ILE A N 1
ATOM 671 C CA . ILE A 1 84 ? 11.061 8.431 -15.065 1.00 89.12 84 ILE A CA 1
ATOM 672 C C . ILE A 1 84 ? 12.338 7.637 -15.354 1.00 89.12 84 ILE A C 1
ATOM 674 O O . ILE A 1 84 ? 13.021 7.919 -16.338 1.00 89.12 84 ILE A O 1
ATOM 678 N N . LEU A 1 85 ? 12.647 6.628 -14.535 1.00 86.25 85 LEU A N 1
ATOM 679 C CA . LEU A 1 85 ? 13.836 5.798 -14.719 1.00 86.25 85 LEU A CA 1
ATOM 680 C C . LEU A 1 85 ? 13.796 5.047 -16.058 1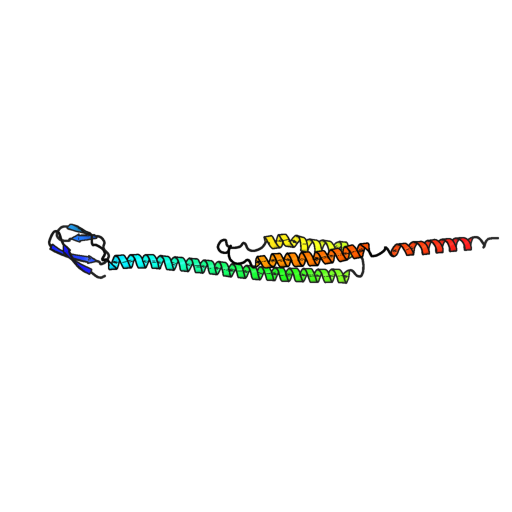.00 86.25 85 LEU A C 1
ATOM 682 O O . LEU A 1 85 ? 14.788 5.043 -16.780 1.00 86.25 85 LEU A O 1
ATOM 686 N N . MET A 1 86 ? 12.648 4.465 -16.418 1.00 81.75 86 MET A N 1
ATOM 687 C CA . MET A 1 86 ? 12.455 3.786 -17.705 1.00 81.75 86 MET A CA 1
ATOM 688 C C . MET A 1 86 ? 12.638 4.757 -18.877 1.00 81.75 86 MET A C 1
ATOM 690 O O . MET A 1 86 ? 13.365 4.443 -19.820 1.00 81.75 86 MET A O 1
ATOM 694 N N . GLY A 1 87 ? 12.052 5.956 -18.799 1.00 84.44 87 GLY A N 1
ATOM 695 C CA . GLY A 1 87 ? 12.240 7.001 -19.806 1.00 84.44 87 GLY A CA 1
ATOM 696 C C . GLY A 1 87 ? 13.707 7.404 -19.966 1.00 84.44 87 GLY A C 1
ATOM 697 O O . GLY A 1 87 ? 14.206 7.470 -21.086 1.00 84.44 87 GLY A O 1
ATOM 698 N N . LEU A 1 88 ? 14.428 7.586 -18.857 1.00 88.06 88 LEU A N 1
ATOM 699 C CA . LEU A 1 88 ? 15.855 7.917 -18.872 1.00 88.06 88 LEU A CA 1
ATOM 700 C C . LEU A 1 88 ? 16.695 6.797 -19.503 1.00 88.06 88 LEU A C 1
ATOM 702 O O . LEU A 1 88 ? 17.560 7.072 -20.332 1.00 88.06 88 LEU A O 1
ATOM 706 N N . THR A 1 89 ? 16.408 5.536 -19.177 1.00 81.62 89 THR A N 1
ATOM 707 C CA . THR A 1 89 ? 17.104 4.393 -19.788 1.00 81.62 89 THR A CA 1
ATOM 708 C C . THR A 1 89 ? 16.818 4.262 -21.284 1.00 81.62 89 THR A C 1
ATOM 710 O O . THR A 1 89 ? 17.719 3.928 -22.047 1.00 81.62 89 THR A O 1
ATOM 713 N N . PHE A 1 90 ? 15.599 4.588 -21.723 1.00 81.25 90 PHE A N 1
ATOM 714 C CA . PHE A 1 90 ? 15.227 4.585 -23.137 1.00 81.25 90 PHE A CA 1
ATOM 715 C C . PHE A 1 90 ? 15.944 5.692 -23.921 1.00 81.25 90 PHE A C 1
ATOM 717 O O . PHE A 1 90 ? 16.494 5.434 -24.989 1.00 81.25 90 PHE A O 1
ATOM 724 N N . VAL A 1 91 ? 16.006 6.907 -23.368 1.00 85.69 91 VAL A N 1
ATOM 725 C CA . VAL A 1 91 ? 16.758 8.020 -23.970 1.00 85.69 91 VAL A CA 1
ATOM 726 C C . VAL A 1 91 ? 18.246 7.684 -24.062 1.00 85.69 91 VAL A C 1
ATOM 728 O O . VAL A 1 91 ? 18.848 7.901 -25.111 1.00 85.69 91 VAL A O 1
ATOM 731 N N . LEU A 1 92 ? 18.834 7.103 -23.010 1.00 83.62 92 LEU A N 1
ATOM 732 C CA . LEU A 1 92 ? 20.231 6.662 -23.038 1.00 83.62 92 LEU A CA 1
ATOM 733 C C . LEU A 1 92 ? 20.470 5.600 -24.115 1.00 83.62 92 LEU A C 1
ATOM 735 O O . LEU A 1 92 ? 21.440 5.720 -24.853 1.00 83.62 92 LEU A O 1
ATOM 739 N N . ALA A 1 93 ? 19.565 4.630 -24.273 1.00 78.69 93 ALA A N 1
ATOM 740 C CA . ALA A 1 93 ? 19.662 3.636 -25.339 1.00 78.69 93 ALA A CA 1
ATOM 741 C C . ALA A 1 93 ? 19.640 4.274 -26.742 1.00 78.69 93 ALA A C 1
ATOM 743 O O . ALA A 1 93 ? 20.439 3.888 -27.594 1.00 78.69 93 ALA A O 1
ATOM 744 N N . ILE A 1 94 ? 18.785 5.281 -26.977 1.00 81.19 94 ILE A N 1
ATOM 745 C CA . ILE A 1 94 ? 18.752 6.030 -28.248 1.00 81.19 94 ILE A CA 1
ATOM 746 C C . ILE A 1 94 ? 20.064 6.784 -28.476 1.00 81.19 94 ILE A C 1
ATOM 748 O O . ILE A 1 94 ? 20.602 6.739 -29.579 1.00 81.19 94 ILE A O 1
ATOM 752 N N . ILE A 1 95 ? 20.591 7.462 -27.454 1.00 83.81 95 ILE A N 1
ATOM 753 C CA . ILE A 1 95 ? 21.860 8.199 -27.555 1.00 83.81 95 ILE A CA 1
ATOM 754 C C . ILE A 1 95 ? 23.002 7.235 -27.889 1.00 83.81 95 ILE A C 1
ATOM 756 O O . ILE A 1 95 ? 23.775 7.501 -28.807 1.00 83.81 95 ILE A O 1
ATOM 760 N N . THR A 1 96 ? 23.086 6.097 -27.193 1.00 78.75 96 THR A N 1
ATOM 761 C CA . THR A 1 96 ? 24.091 5.067 -27.481 1.00 78.75 96 THR A CA 1
ATOM 762 C C . THR A 1 96 ? 23.950 4.544 -28.908 1.00 78.75 96 THR A C 1
ATOM 764 O O . THR A 1 96 ? 24.960 4.398 -29.586 1.00 78.75 96 THR A O 1
ATOM 767 N N . PHE A 1 97 ? 22.725 4.322 -29.396 1.00 76.25 97 PHE A N 1
ATOM 768 C CA . PHE A 1 97 ? 22.482 3.894 -30.775 1.00 76.25 97 PHE A CA 1
ATOM 769 C C . PHE A 1 97 ? 22.908 4.953 -31.805 1.00 76.25 97 PHE A C 1
ATOM 771 O O . PHE A 1 97 ? 23.568 4.615 -32.781 1.00 76.25 97 PHE A O 1
ATOM 778 N N . ALA A 1 98 ? 22.587 6.229 -31.573 1.00 81.12 98 ALA A N 1
ATOM 779 C CA . ALA A 1 98 ? 22.907 7.325 -32.488 1.00 81.12 98 ALA A CA 1
ATOM 780 C C . ALA A 1 98 ? 24.416 7.611 -32.591 1.00 81.12 98 ALA A C 1
ATOM 782 O O . ALA A 1 98 ? 24.899 7.988 -33.653 1.00 81.12 98 ALA A O 1
ATOM 783 N N . ILE A 1 99 ? 25.169 7.421 -31.503 1.00 80.00 99 ILE A N 1
ATOM 784 C CA . ILE A 1 99 ? 26.634 7.581 -31.501 1.00 80.00 99 ILE A CA 1
ATOM 785 C C . ILE A 1 99 ? 27.322 6.407 -32.223 1.00 80.00 99 ILE A C 1
ATOM 787 O O . ILE A 1 99 ? 28.424 6.555 -32.751 1.00 80.00 99 ILE A O 1
ATOM 791 N N . ASN A 1 100 ? 26.670 5.245 -32.288 1.00 65.25 100 ASN A N 1
ATOM 792 C CA . ASN A 1 100 ? 27.267 3.996 -32.752 1.00 65.25 100 ASN A CA 1
ATOM 793 C C . ASN A 1 100 ? 27.431 3.871 -34.279 1.00 65.25 100 ASN A C 1
ATOM 795 O O . ASN A 1 100 ? 27.933 2.855 -34.749 1.00 65.25 100 ASN A O 1
ATOM 799 N N . ASP A 1 101 ? 27.080 4.893 -35.061 1.00 66.81 101 ASP A N 1
ATOM 800 C CA . ASP A 1 101 ? 27.267 4.899 -36.523 1.00 66.81 101 ASP A CA 1
ATOM 801 C C . ASP A 1 101 ? 28.759 4.915 -36.946 1.00 66.81 101 ASP A C 1
ATOM 803 O O . ASP A 1 101 ? 29.087 4.912 -38.127 1.00 66.81 101 ASP A O 1
ATOM 807 N N . THR A 1 102 ? 29.697 4.933 -35.986 1.00 58.75 102 THR A N 1
ATOM 808 C CA . THR A 1 102 ? 31.137 5.120 -36.246 1.00 58.75 102 THR A CA 1
ATOM 809 C C . THR A 1 102 ? 32.055 3.958 -35.849 1.00 58.75 102 THR A C 1
ATOM 811 O O . THR A 1 102 ? 33.201 3.948 -36.294 1.00 58.75 102 THR A O 1
ATOM 814 N N . SER A 1 103 ? 31.605 2.945 -35.096 1.00 64.31 103 SER A N 1
ATOM 815 C CA . SER A 1 103 ? 32.370 1.697 -34.895 1.00 64.31 103 SER A CA 1
ATOM 816 C C . SER A 1 103 ? 31.533 0.595 -34.234 1.00 64.31 103 SER A C 1
ATOM 818 O O . SER A 1 103 ? 30.944 0.789 -33.174 1.00 64.31 103 SER A O 1
ATOM 820 N N . ASN A 1 104 ? 31.523 -0.603 -34.830 1.00 70.12 104 ASN A N 1
ATOM 821 C CA . ASN A 1 104 ? 30.798 -1.773 -34.309 1.00 70.12 104 ASN A CA 1
ATOM 822 C C . ASN A 1 104 ? 31.220 -2.181 -32.878 1.00 70.12 104 ASN A C 1
ATOM 824 O O . ASN A 1 104 ? 30.435 -2.810 -32.168 1.00 70.12 104 ASN A O 1
ATOM 828 N N . ASP A 1 105 ? 32.415 -1.789 -32.426 1.00 74.31 105 ASP A N 1
ATOM 829 C CA . ASP A 1 105 ? 32.948 -2.161 -31.109 1.00 74.31 105 ASP A CA 1
ATOM 830 C C . ASP A 1 105 ? 32.277 -1.415 -29.942 1.00 74.31 105 ASP A C 1
ATOM 832 O O . ASP A 1 105 ? 32.137 -1.963 -28.843 1.00 74.31 105 ASP A O 1
ATOM 836 N N . VAL A 1 106 ? 31.799 -0.183 -30.153 1.00 68.69 106 VAL A N 1
ATOM 837 C CA . VAL A 1 106 ? 31.229 0.645 -29.072 1.00 68.69 106 VAL A CA 1
ATOM 838 C C . VAL A 1 106 ? 29.879 0.094 -28.601 1.00 68.69 106 VAL A C 1
ATOM 840 O O . VAL A 1 106 ? 29.596 0.089 -27.397 1.00 68.69 106 VAL A O 1
ATOM 843 N N . MET A 1 107 ? 29.069 -0.454 -29.513 1.00 67.62 107 MET A N 1
ATOM 844 C CA . MET A 1 107 ? 27.777 -1.062 -29.179 1.00 67.62 107 MET A CA 1
ATOM 845 C C . MET A 1 107 ? 27.931 -2.271 -28.260 1.00 67.62 107 MET A C 1
ATOM 847 O O . MET A 1 107 ? 27.131 -2.459 -27.340 1.00 67.62 107 MET A O 1
ATOM 851 N N . MET A 1 108 ? 28.953 -3.091 -28.507 1.00 73.25 108 MET A N 1
ATOM 852 C CA . MET A 1 108 ? 29.175 -4.318 -27.749 1.00 73.25 108 MET A CA 1
ATOM 853 C C . MET A 1 108 ? 29.676 -4.006 -26.335 1.00 73.25 108 MET A C 1
ATOM 855 O O . MET A 1 108 ? 29.230 -4.633 -25.374 1.00 73.25 108 MET A O 1
ATOM 859 N N . ILE A 1 109 ? 30.543 -2.995 -26.202 1.00 78.12 109 ILE A N 1
ATOM 860 C CA . ILE A 1 109 ? 31.131 -2.600 -24.917 1.00 78.12 109 ILE A CA 1
ATOM 861 C C . ILE A 1 109 ? 30.128 -1.834 -24.046 1.00 78.12 109 ILE A C 1
ATOM 863 O O . ILE A 1 109 ? 30.063 -2.087 -22.845 1.00 78.12 109 ILE A O 1
ATOM 867 N N . PHE A 1 110 ? 29.329 -0.921 -24.613 1.00 74.44 110 PHE A N 1
ATOM 868 C CA . PHE A 1 110 ? 28.457 -0.044 -23.816 1.00 74.44 110 PHE A CA 1
ATOM 869 C C . PHE A 1 110 ? 26.964 -0.354 -23.934 1.00 74.44 110 PHE A C 1
ATOM 871 O O . PHE A 1 110 ? 26.241 -0.219 -22.948 1.00 74.44 110 PHE A O 1
ATOM 878 N N . GLY A 1 111 ? 26.483 -0.799 -25.096 1.00 73.81 111 GLY A N 1
ATOM 879 C CA . GLY A 1 111 ? 25.060 -1.070 -25.318 1.00 73.81 111 GLY A CA 1
ATOM 880 C C . GLY A 1 111 ? 24.567 -2.312 -24.574 1.00 73.81 111 GLY A C 1
ATOM 881 O O . GLY A 1 111 ? 23.565 -2.253 -23.857 1.00 73.81 111 GLY A O 1
ATOM 882 N N . LEU A 1 112 ? 25.297 -3.429 -24.687 1.00 75.12 112 LEU A N 1
ATOM 883 C CA . LEU A 1 112 ? 24.902 -4.704 -24.076 1.00 75.12 112 LEU A CA 1
ATOM 884 C C . LEU A 1 112 ? 24.835 -4.636 -22.535 1.00 75.12 112 LEU A C 1
ATOM 886 O O . LEU A 1 112 ? 23.816 -5.052 -21.981 1.00 75.12 112 LEU A O 1
ATOM 890 N N . PRO A 1 113 ? 25.828 -4.087 -21.804 1.00 80.62 113 PRO A N 1
ATOM 891 C CA . PRO A 1 113 ? 25.757 -4.042 -20.344 1.00 80.62 113 PRO A CA 1
ATOM 892 C C . PRO A 1 113 ? 24.632 -3.139 -19.838 1.00 80.62 113 PRO A C 1
ATOM 894 O O . PRO A 1 113 ? 23.954 -3.495 -18.879 1.00 80.62 113 PRO A O 1
ATOM 897 N N . MET A 1 114 ? 24.380 -2.003 -20.496 1.00 78.38 114 MET A N 1
ATOM 898 C CA . MET A 1 114 ? 23.298 -1.080 -20.127 1.00 78.38 114 MET A CA 1
ATOM 899 C C . MET A 1 114 ? 21.919 -1.734 -20.322 1.00 78.38 114 MET A C 1
ATOM 901 O O . MET A 1 114 ? 21.024 -1.633 -19.474 1.00 78.38 114 MET A O 1
ATOM 905 N N . PHE A 1 115 ? 21.775 -2.502 -21.404 1.00 74.56 115 PHE A N 1
ATOM 906 C CA . PHE A 1 115 ? 20.588 -3.312 -21.657 1.00 74.56 115 PHE A CA 1
ATOM 907 C C . PHE A 1 115 ? 20.413 -4.434 -20.620 1.00 74.56 115 PHE A C 1
ATOM 909 O O . PHE A 1 115 ? 19.326 -4.637 -20.081 1.00 74.56 115 PHE A O 1
ATOM 916 N N . LEU A 1 116 ? 21.488 -5.130 -20.253 1.00 80.12 116 LEU A N 1
ATOM 917 C CA . LEU A 1 116 ? 21.421 -6.153 -19.208 1.00 80.12 116 LEU A CA 1
ATOM 918 C C . LEU A 1 116 ? 21.081 -5.542 -17.843 1.00 80.12 116 LEU A C 1
ATOM 920 O O . LEU A 1 116 ? 20.238 -6.087 -17.133 1.00 80.12 116 LEU A O 1
ATOM 924 N N . ILE A 1 117 ? 21.645 -4.382 -17.492 1.00 82.31 117 ILE A N 1
ATOM 925 C CA . ILE A 1 117 ? 21.323 -3.677 -16.242 1.00 82.31 117 ILE A CA 1
ATOM 926 C C . ILE A 1 117 ? 19.830 -3.344 -16.180 1.00 82.31 117 ILE A C 1
ATOM 928 O O . ILE A 1 117 ? 19.212 -3.533 -15.136 1.00 82.31 117 ILE A O 1
ATOM 932 N N . THR A 1 118 ? 19.211 -2.906 -17.278 1.00 77.44 118 THR A N 1
ATOM 933 C CA . THR A 1 118 ? 17.771 -2.595 -17.277 1.00 77.44 118 THR A CA 1
ATOM 934 C C . THR A 1 118 ? 16.892 -3.832 -17.083 1.00 77.44 118 THR A C 1
ATOM 936 O O . THR A 1 118 ? 15.916 -3.761 -16.320 1.00 77.44 118 THR A O 1
ATOM 939 N N . ILE A 1 119 ? 17.264 -4.970 -17.680 1.00 78.25 119 ILE A N 1
ATOM 940 C CA . ILE A 1 119 ? 16.582 -6.260 -17.480 1.00 78.25 119 ILE A CA 1
ATOM 941 C C . ILE A 1 119 ? 16.772 -6.763 -16.043 1.00 78.25 119 ILE A C 1
ATOM 943 O O . ILE A 1 119 ? 15.789 -7.049 -15.355 1.00 78.25 119 ILE A O 1
ATOM 947 N N . PHE A 1 120 ? 18.009 -6.825 -15.549 1.00 80.56 120 PHE A N 1
ATOM 948 C CA . PHE A 1 120 ? 18.312 -7.344 -14.210 1.00 80.56 120 PHE A CA 1
ATOM 949 C C . PHE A 1 120 ? 17.885 -6.399 -13.079 1.00 80.56 120 PHE A C 1
ATOM 951 O O . PHE A 1 120 ? 17.620 -6.851 -11.966 1.00 80.56 120 PHE A O 1
ATOM 958 N N . ALA A 1 121 ? 17.715 -5.104 -13.348 1.00 79.81 121 ALA A N 1
ATOM 959 C CA . ALA A 1 121 ? 17.128 -4.175 -12.388 1.00 79.81 121 ALA A CA 1
ATOM 960 C C . ALA A 1 121 ? 15.615 -4.386 -12.210 1.00 79.81 121 ALA A C 1
ATOM 962 O O . ALA A 1 121 ? 15.050 -3.893 -11.236 1.00 79.81 121 ALA A O 1
ATOM 963 N N . ALA A 1 122 ? 14.917 -5.071 -13.123 1.00 77.00 122 ALA A N 1
ATOM 964 C CA . ALA A 1 122 ? 13.477 -5.318 -12.996 1.00 77.00 122 ALA A CA 1
ATOM 965 C C . ALA A 1 122 ? 13.094 -6.131 -11.736 1.00 77.00 122 ALA A C 1
ATOM 967 O O . ALA A 1 122 ? 12.231 -5.662 -10.990 1.00 77.00 122 ALA A O 1
ATOM 968 N N . PRO A 1 123 ? 13.725 -7.283 -11.419 1.00 74.50 123 PRO A N 1
ATOM 969 C CA . PRO A 1 123 ? 13.423 -8.024 -10.191 1.00 74.50 123 PRO A CA 1
ATOM 970 C C . PRO A 1 123 ? 13.786 -7.249 -8.919 1.00 74.50 123 PRO A C 1
ATOM 972 O O . PRO A 1 123 ? 13.022 -7.266 -7.955 1.00 74.50 123 PRO A O 1
ATOM 975 N N . ILE A 1 124 ? 14.896 -6.502 -8.925 1.00 78.25 124 ILE A N 1
ATOM 976 C CA . ILE A 1 124 ? 15.286 -5.649 -7.789 1.00 78.25 124 ILE A CA 1
ATOM 977 C C . ILE A 1 124 ? 14.220 -4.569 -7.560 1.00 78.25 124 ILE A C 1
ATOM 979 O O . ILE A 1 124 ? 13.773 -4.365 -6.431 1.00 78.25 124 ILE A O 1
ATOM 983 N N . ARG A 1 125 ? 13.724 -3.941 -8.632 1.00 76.69 125 ARG A N 1
ATOM 984 C CA . ARG A 1 125 ? 12.619 -2.976 -8.556 1.00 76.69 125 ARG A CA 1
ATOM 985 C C . ARG A 1 125 ? 11.344 -3.616 -8.017 1.00 76.69 125 ARG A C 1
ATOM 987 O O . ARG A 1 125 ? 10.715 -3.031 -7.142 1.00 76.69 125 ARG A O 1
ATOM 994 N N . ALA A 1 126 ? 10.994 -4.820 -8.469 1.00 77.31 126 ALA A N 1
ATOM 995 C CA . ALA A 1 126 ? 9.828 -5.543 -7.962 1.00 77.31 126 ALA A CA 1
ATOM 996 C C . ALA A 1 126 ? 9.938 -5.851 -6.456 1.00 77.31 126 ALA A C 1
ATOM 998 O O . ALA A 1 126 ? 8.947 -5.748 -5.739 1.00 77.31 126 ALA A O 1
ATOM 999 N N . SER A 1 127 ? 11.139 -6.155 -5.952 1.00 79.62 127 SER A N 1
ATOM 1000 C CA . SER A 1 127 ? 11.358 -6.373 -4.514 1.00 79.62 127 SER A CA 1
ATOM 1001 C C . SER A 1 127 ? 11.211 -5.102 -3.666 1.00 79.62 127 SER A C 1
ATOM 1003 O O . SER A 1 127 ? 10.880 -5.183 -2.486 1.00 79.62 127 SER A O 1
ATOM 1005 N N . ALA A 1 128 ? 11.397 -3.926 -4.274 1.00 84.12 128 ALA A N 1
ATOM 1006 C CA . ALA A 1 128 ? 11.245 -2.623 -3.630 1.00 84.12 128 ALA A CA 1
ATOM 1007 C C . ALA A 1 128 ? 9.794 -2.103 -3.630 1.00 84.12 128 ALA A C 1
ATOM 1009 O O . ALA A 1 128 ? 9.556 -0.944 -3.282 1.00 84.12 128 ALA A O 1
ATOM 1010 N N . LEU A 1 129 ? 8.819 -2.920 -4.044 1.00 84.06 129 LEU A N 1
ATOM 1011 C CA . LEU A 1 129 ? 7.408 -2.564 -3.940 1.00 84.06 129 LEU A CA 1
ATOM 1012 C C . LEU A 1 129 ? 7.012 -2.408 -2.461 1.00 84.06 129 LEU A C 1
ATOM 1014 O O . LEU A 1 129 ? 7.358 -3.267 -1.643 1.00 84.06 129 LEU A O 1
ATOM 1018 N N . PRO A 1 130 ? 6.266 -1.348 -2.095 1.00 85.31 130 PRO A N 1
ATOM 1019 C CA . PRO A 1 130 ? 5.748 -1.219 -0.741 1.00 85.31 130 PRO A CA 1
ATOM 1020 C C . PRO A 1 130 ? 4.916 -2.459 -0.390 1.00 85.31 130 PRO A C 1
ATOM 1022 O O . PRO A 1 130 ? 4.050 -2.884 -1.165 1.00 85.31 130 PRO A O 1
ATOM 1025 N N . LYS A 1 131 ? 5.202 -3.058 0.775 1.00 84.31 131 LYS A N 1
ATOM 1026 C CA . LYS A 1 131 ? 4.494 -4.251 1.255 1.00 84.31 131 LYS A CA 1
ATOM 1027 C C . LYS A 1 131 ? 3.008 -3.936 1.387 1.00 84.31 131 LYS A C 1
ATOM 1029 O O . LYS A 1 131 ? 2.630 -2.905 1.940 1.00 84.31 131 LYS A O 1
ATOM 1034 N N . ARG A 1 132 ? 2.168 -4.830 0.868 1.00 82.56 132 ARG A N 1
ATOM 1035 C CA . ARG A 1 132 ? 0.717 -4.699 0.976 1.00 82.56 132 ARG A CA 1
ATOM 1036 C C . ARG A 1 132 ? 0.282 -4.889 2.442 1.00 82.56 132 ARG A C 1
ATOM 1038 O O . ARG A 1 132 ? 0.739 -5.848 3.061 1.00 82.56 132 ARG A O 1
ATOM 1045 N N . PRO A 1 133 ? -0.624 -4.047 2.969 1.00 86.06 133 PRO A N 1
ATOM 1046 C CA . PRO A 1 133 ? -1.280 -4.288 4.255 1.00 86.06 133 PRO A CA 1
ATOM 1047 C C . PRO A 1 133 ? -2.131 -5.571 4.241 1.00 86.06 133 PRO A C 1
ATOM 1049 O O . PRO A 1 133 ? -2.853 -5.833 3.276 1.00 86.06 133 PRO A O 1
ATOM 1052 N N . GLU A 1 134 ? -2.062 -6.377 5.301 1.00 85.50 134 GLU A N 1
ATOM 1053 C CA . GLU A 1 134 ? -2.739 -7.685 5.376 1.00 85.50 134 GLU A CA 1
ATOM 1054 C C . GLU A 1 134 ? -4.273 -7.592 5.284 1.00 85.50 134 GLU A C 1
ATOM 1056 O O . GLU A 1 134 ? -4.913 -8.499 4.757 1.00 85.50 134 GLU A O 1
ATOM 1061 N N . ASP A 1 135 ? -4.868 -6.471 5.696 1.00 83.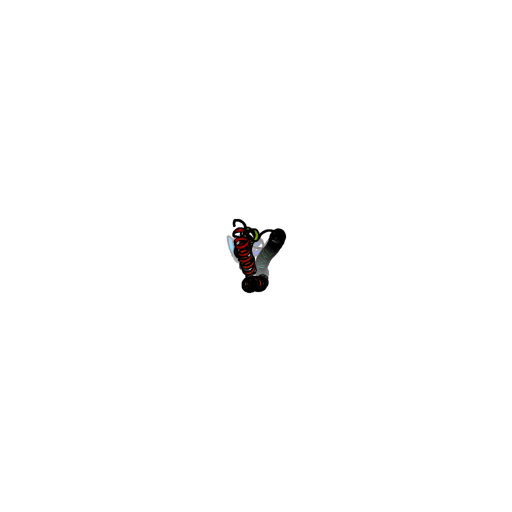12 135 ASP A N 1
ATOM 1062 C CA . ASP A 1 135 ? -6.318 -6.232 5.667 1.00 83.12 135 ASP A CA 1
ATOM 1063 C C . ASP A 1 135 ? -6.883 -5.994 4.250 1.00 83.12 135 ASP A C 1
ATOM 1065 O O . ASP A 1 135 ? -8.099 -5.944 4.056 1.00 83.12 135 ASP A O 1
ATOM 1069 N N . ILE A 1 136 ? -6.015 -5.859 3.241 1.00 73.75 136 ILE A N 1
ATOM 1070 C CA . ILE A 1 136 ? -6.377 -5.492 1.861 1.00 73.75 136 ILE A CA 1
ATOM 1071 C C . ILE A 1 136 ? -6.092 -6.647 0.882 1.00 73.75 136 ILE A C 1
ATOM 1073 O O . ILE A 1 136 ? -5.936 -6.442 -0.321 1.00 73.75 136 ILE A O 1
ATOM 1077 N N . GLN A 1 137 ? -6.013 -7.894 1.350 1.00 69.94 137 GLN A N 1
ATOM 1078 C CA . GLN A 1 137 ? -5.732 -9.027 0.453 1.00 69.94 137 GLN A CA 1
ATOM 1079 C C . GLN A 1 137 ? -6.822 -9.249 -0.617 1.00 69.94 137 GLN A C 1
ATOM 1081 O O . GLN A 1 137 ? -6.510 -9.745 -1.695 1.00 69.94 137 GLN A O 1
ATOM 1086 N N . ASN A 1 138 ? -8.061 -8.803 -0.373 1.00 66.69 138 ASN A N 1
ATOM 1087 C CA . ASN A 1 138 ? -9.203 -9.046 -1.266 1.00 66.69 138 ASN A CA 1
ATOM 1088 C C . ASN A 1 138 ? -9.525 -7.892 -2.235 1.00 66.69 138 ASN A C 1
ATOM 1090 O O . ASN A 1 138 ? -10.423 -8.027 -3.070 1.00 66.69 138 ASN A O 1
ATOM 1094 N N . VAL A 1 139 ? -8.841 -6.744 -2.148 1.00 64.56 139 VAL A N 1
ATOM 1095 C CA . VAL A 1 139 ? -9.089 -5.638 -3.087 1.00 64.56 139 VAL A CA 1
ATOM 1096 C C . VAL A 1 139 ? -8.303 -5.905 -4.361 1.00 64.56 139 VAL A C 1
ATOM 1098 O O . VAL A 1 139 ? -7.078 -5.912 -4.341 1.00 64.56 139 VAL A O 1
ATOM 1101 N N . ARG A 1 140 ? -9.039 -6.110 -5.461 1.00 57.88 140 ARG A N 1
ATOM 1102 C CA . ARG A 1 140 ? -8.544 -6.384 -6.818 1.00 57.88 140 ARG A CA 1
ATOM 1103 C C . ARG A 1 140 ? -7.235 -5.649 -7.112 1.00 57.88 140 ARG A C 1
ATOM 1105 O O . ARG A 1 140 ? -7.222 -4.444 -7.354 1.00 57.88 140 ARG A O 1
ATOM 1112 N N . ASP A 1 141 ? -6.158 -6.419 -7.112 1.00 57.50 141 ASP A N 1
ATOM 1113 C CA . ASP A 1 141 ? -4.789 -5.953 -7.252 1.00 57.50 141 ASP A CA 1
ATOM 1114 C C . ASP A 1 141 ? -4.603 -5.033 -8.463 1.00 57.50 141 ASP A C 1
ATOM 1116 O O . ASP A 1 141 ? -4.691 -5.501 -9.605 1.00 57.50 141 ASP A O 1
ATOM 1120 N N . PRO A 1 142 ? -4.216 -3.759 -8.277 1.00 54.38 142 PRO A N 1
ATOM 1121 C CA . PRO A 1 142 ? -3.660 -2.986 -9.384 1.00 54.38 142 PRO A CA 1
ATOM 1122 C C . PRO A 1 142 ? -2.376 -3.648 -9.930 1.00 54.38 142 PRO A C 1
ATOM 1124 O O . PRO A 1 142 ? -2.080 -3.534 -11.119 1.00 54.38 142 PRO A O 1
ATOM 1127 N N . GLY A 1 143 ? -1.677 -4.440 -9.104 1.00 50.97 143 GLY A N 1
ATOM 1128 C CA . GLY A 1 143 ? -0.526 -5.264 -9.497 1.00 50.97 143 GLY A CA 1
ATOM 1129 C C . GLY A 1 143 ? -0.839 -6.370 -10.515 1.00 50.97 143 GLY A C 1
ATOM 1130 O O . GLY A 1 143 ? 0.045 -6.759 -11.277 1.00 50.97 143 GLY A O 1
ATOM 1131 N N . GLY A 1 144 ? -2.097 -6.816 -10.627 1.00 57.50 144 GLY A N 1
ATOM 1132 C CA . GLY A 1 144 ? -2.505 -7.765 -11.669 1.00 57.50 144 GLY A CA 1
ATOM 1133 C C . GLY A 1 144 ? -2.373 -7.184 -13.082 1.00 57.50 144 GLY A C 1
ATOM 1134 O O . GLY A 1 144 ? -2.080 -7.912 -14.031 1.00 57.50 144 GLY A O 1
ATOM 1135 N N . LYS A 1 145 ? -2.504 -5.856 -13.228 1.00 56.28 145 LYS A N 1
ATOM 1136 C CA . LYS A 1 145 ? -2.218 -5.180 -14.501 1.00 56.28 145 LYS A CA 1
ATOM 1137 C C . LYS A 1 145 ? -0.718 -5.122 -14.772 1.00 56.28 145 LYS A C 1
ATOM 1139 O O . LYS A 1 145 ? -0.328 -5.431 -15.889 1.00 56.28 145 LYS A O 1
ATOM 1144 N N . ALA A 1 146 ? 0.104 -4.826 -13.761 1.00 54.56 146 ALA A N 1
ATOM 1145 C CA . ALA A 1 146 ? 1.562 -4.751 -13.897 1.00 54.56 146 ALA A CA 1
ATOM 1146 C C . ALA A 1 146 ? 2.183 -6.066 -14.408 1.00 54.56 146 ALA A C 1
ATOM 1148 O O . ALA A 1 146 ? 3.082 -6.036 -15.248 1.00 54.56 146 ALA A O 1
ATOM 1149 N N . GLY A 1 147 ? 1.658 -7.220 -13.979 1.00 62.38 147 GLY A N 1
ATOM 1150 C CA . GLY A 1 147 ? 2.079 -8.525 -14.502 1.00 62.38 147 GLY A CA 1
ATOM 1151 C C . GLY A 1 147 ? 1.776 -8.711 -15.994 1.00 62.38 147 GLY A C 1
ATOM 1152 O O . GLY A 1 147 ? 2.592 -9.267 -16.730 1.00 62.38 147 GLY A O 1
ATOM 1153 N N . ASN A 1 148 ? 0.640 -8.198 -16.473 1.00 68.38 148 ASN A N 1
ATOM 1154 C CA . ASN A 1 148 ? 0.310 -8.227 -17.899 1.00 68.38 148 ASN A CA 1
ATOM 1155 C C . ASN A 1 148 ? 1.118 -7.204 -18.704 1.00 68.38 148 ASN A C 1
ATOM 1157 O O . ASN A 1 148 ? 1.523 -7.518 -19.822 1.00 68.38 148 ASN A O 1
ATOM 1161 N N . THR A 1 149 ? 1.423 -6.027 -18.147 1.00 66.19 149 THR A N 1
ATOM 1162 C CA . THR A 1 149 ? 2.314 -5.062 -18.808 1.00 66.19 149 THR A CA 1
ATOM 1163 C C . THR A 1 149 ? 3.723 -5.628 -18.947 1.00 66.19 149 THR A C 1
ATOM 1165 O O . THR A 1 149 ? 4.306 -5.538 -20.023 1.00 66.19 149 THR A O 1
ATOM 1168 N N . PHE A 1 150 ? 4.250 -6.286 -17.909 1.00 71.38 150 PHE A N 1
ATOM 1169 C CA . PHE A 1 150 ? 5.550 -6.955 -17.978 1.00 71.38 150 PHE A CA 1
ATOM 1170 C C . PHE A 1 150 ? 5.582 -8.041 -19.060 1.00 71.38 150 PHE A C 1
ATOM 1172 O O . PHE A 1 150 ? 6.526 -8.084 -19.845 1.00 71.38 150 PHE A O 1
ATOM 1179 N N . LYS A 1 151 ? 4.533 -8.871 -19.163 1.00 75.19 151 LYS A N 1
ATOM 1180 C CA . LYS A 1 151 ? 4.412 -9.866 -20.243 1.00 75.19 151 LYS A CA 1
ATOM 1181 C C . LYS A 1 151 ? 4.406 -9.218 -21.627 1.00 75.19 151 LYS A C 1
ATOM 1183 O O . LYS A 1 151 ? 5.063 -9.731 -22.526 1.00 75.19 151 LYS A O 1
ATOM 1188 N N . LEU A 1 152 ? 3.702 -8.097 -21.792 1.00 74.81 152 LEU A N 1
ATOM 1189 C CA . LEU A 1 152 ? 3.648 -7.378 -23.066 1.00 74.81 152 LEU A CA 1
ATOM 1190 C C . LEU A 1 152 ? 5.025 -6.821 -23.456 1.00 74.81 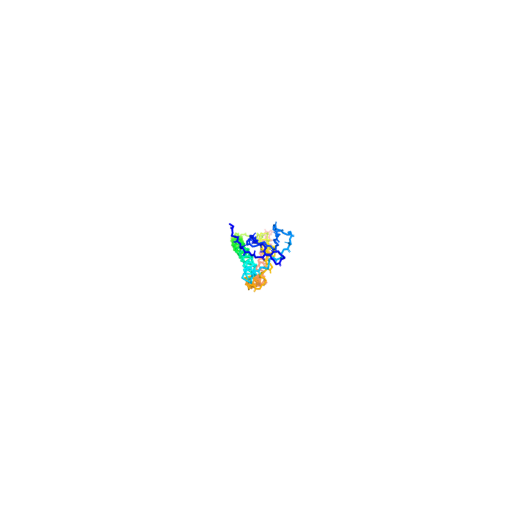152 LEU A C 1
ATOM 1192 O O . LEU A 1 152 ? 5.451 -6.992 -24.595 1.00 74.81 152 LEU A O 1
ATOM 1196 N N . TYR A 1 153 ? 5.747 -6.218 -22.504 1.00 74.62 153 TYR A N 1
ATOM 1197 C CA . TYR A 1 153 ? 7.113 -5.743 -22.733 1.00 74.62 153 TYR A CA 1
ATOM 1198 C C . TYR A 1 153 ? 8.071 -6.895 -23.035 1.00 74.62 153 TYR A C 1
ATOM 1200 O O . TYR A 1 153 ? 8.819 -6.814 -24.003 1.00 74.62 153 TYR A O 1
ATOM 1208 N N . ALA A 1 154 ? 8.022 -7.986 -22.268 1.00 76.69 154 ALA A N 1
ATOM 1209 C CA . ALA A 1 154 ? 8.849 -9.165 -22.515 1.00 76.69 154 ALA A CA 1
ATOM 1210 C C . ALA A 1 154 ? 8.605 -9.750 -23.916 1.00 76.69 154 ALA A C 1
ATOM 1212 O O . ALA A 1 154 ? 9.555 -10.133 -24.593 1.00 76.69 154 ALA A O 1
ATOM 1213 N N . LEU A 1 155 ? 7.351 -9.763 -24.377 1.00 79.62 155 LEU A N 1
ATOM 1214 C CA . LEU A 1 155 ? 6.993 -10.228 -25.716 1.00 79.62 155 LEU A CA 1
ATOM 1215 C C . LEU A 1 155 ? 7.510 -9.272 -26.802 1.00 79.62 155 LEU A C 1
ATOM 1217 O O . LEU A 1 155 ? 8.107 -9.727 -27.775 1.00 79.62 155 LEU A O 1
ATOM 1221 N N . PHE A 1 156 ? 7.354 -7.957 -26.614 1.00 76.38 156 PHE A N 1
ATOM 1222 C CA . PHE A 1 156 ? 7.846 -6.950 -27.558 1.00 76.38 156 PHE A CA 1
ATOM 1223 C C . PHE A 1 156 ? 9.377 -6.975 -27.687 1.00 76.38 156 PHE A C 1
ATOM 1225 O O . PHE A 1 156 ? 9.910 -7.036 -28.794 1.00 76.38 156 PHE A O 1
ATOM 1232 N N . PHE A 1 157 ? 10.096 -6.997 -26.562 1.00 74.88 157 PHE A N 1
ATOM 1233 C CA . PHE A 1 157 ? 11.558 -7.086 -26.559 1.00 74.88 157 PHE A CA 1
ATOM 1234 C C . PHE A 1 157 ? 12.057 -8.439 -27.071 1.00 74.88 157 PHE A C 1
ATOM 1236 O O . PHE A 1 157 ? 13.035 -8.478 -27.815 1.00 74.88 157 PHE A O 1
ATOM 1243 N N . GLY A 1 158 ? 11.370 -9.538 -26.742 1.00 80.19 158 GLY A N 1
ATOM 1244 C CA . GLY A 1 158 ? 11.669 -10.859 -27.294 1.00 80.19 158 GLY A CA 1
ATOM 1245 C C . GLY A 1 158 ? 11.572 -10.874 -28.820 1.00 80.19 158 GLY A C 1
ATOM 1246 O O . GLY A 1 158 ? 12.490 -11.344 -29.488 1.00 80.19 158 GLY A O 1
ATOM 1247 N N . ALA A 1 159 ? 10.517 -10.276 -29.379 1.00 80.62 159 ALA A N 1
ATOM 1248 C CA . ALA A 1 159 ? 10.360 -10.139 -30.824 1.00 80.62 159 ALA A CA 1
ATOM 1249 C C . ALA A 1 159 ? 11.468 -9.276 -31.454 1.00 80.62 159 ALA A C 1
ATOM 1251 O O . ALA A 1 159 ? 12.009 -9.637 -32.499 1.00 80.62 159 ALA A O 1
ATOM 1252 N N . MET A 1 160 ? 11.854 -8.174 -30.803 1.00 77.19 160 MET A N 1
ATOM 1253 C CA . MET A 1 160 ? 12.911 -7.297 -31.311 1.00 77.19 160 MET A CA 1
ATOM 1254 C C . MET A 1 160 ? 14.287 -7.988 -31.316 1.00 77.19 160 MET A C 1
ATOM 1256 O O . MET A 1 160 ? 15.012 -7.899 -32.306 1.00 77.19 160 MET A O 1
ATOM 1260 N N . MET A 1 161 ? 14.622 -8.740 -30.262 1.00 79.88 161 MET A N 1
ATOM 1261 C CA . MET A 1 161 ? 15.872 -9.511 -30.186 1.00 79.88 161 MET A CA 1
ATOM 1262 C C . MET A 1 161 ? 15.936 -10.615 -31.247 1.00 79.88 161 MET A C 1
ATOM 1264 O O . MET A 1 161 ? 16.981 -10.804 -31.866 1.00 79.88 161 MET A O 1
ATOM 1268 N N . ILE A 1 162 ? 14.820 -11.305 -31.508 1.00 83.81 162 ILE A N 1
ATOM 1269 C CA . ILE A 1 162 ? 14.732 -12.293 -32.595 1.00 83.81 162 ILE A CA 1
ATOM 1270 C C . ILE A 1 162 ? 15.021 -11.624 -33.946 1.00 83.81 162 ILE A C 1
ATOM 1272 O O . ILE A 1 162 ? 15.775 -12.175 -34.745 1.00 83.81 162 ILE A O 1
ATOM 1276 N N . GLY A 1 163 ? 14.491 -10.419 -34.180 1.00 77.44 163 GLY A N 1
ATOM 1277 C CA . GLY A 1 163 ? 14.768 -9.647 -35.394 1.00 77.44 163 GLY A CA 1
ATOM 1278 C C . GLY A 1 163 ? 16.255 -9.329 -35.582 1.00 77.44 163 GLY A C 1
ATOM 1279 O O . GLY A 1 163 ? 16.781 -9.509 -36.679 1.00 77.44 163 GLY A O 1
ATOM 1280 N N . VAL A 1 164 ? 16.953 -8.929 -34.512 1.00 77.19 164 VAL A N 1
ATOM 1281 C CA . VAL A 1 164 ? 18.404 -8.659 -34.553 1.00 77.19 164 VAL A CA 1
ATOM 1282 C C . VAL A 1 164 ? 19.200 -9.932 -34.850 1.00 77.19 164 VAL A C 1
ATOM 1284 O O . VAL A 1 164 ? 20.081 -9.908 -35.707 1.00 77.19 164 VAL A O 1
ATOM 1287 N N . ILE A 1 165 ? 18.868 -11.053 -34.202 1.00 79.19 165 ILE A N 1
ATOM 1288 C CA . ILE A 1 165 ? 19.546 -12.342 -34.427 1.00 79.19 165 ILE A CA 1
ATOM 1289 C C . ILE A 1 165 ? 19.351 -12.810 -35.874 1.00 79.19 165 ILE A C 1
ATOM 1291 O O . ILE A 1 165 ? 20.313 -13.207 -36.528 1.00 79.19 165 ILE A O 1
ATOM 1295 N N . ILE A 1 166 ? 18.127 -12.724 -36.401 1.00 82.81 166 ILE A N 1
ATOM 1296 C CA . ILE A 1 166 ? 17.837 -13.073 -37.798 1.00 82.81 166 ILE A CA 1
ATOM 1297 C C . ILE A 1 166 ? 18.605 -12.149 -38.752 1.00 82.81 166 ILE A C 1
ATOM 1299 O O . ILE A 1 166 ? 19.194 -12.632 -39.715 1.00 82.81 166 ILE A O 1
ATOM 1303 N N . GLY A 1 167 ? 18.661 -10.844 -38.469 1.00 77.19 167 GLY A N 1
ATOM 1304 C CA . GLY A 1 167 ? 19.442 -9.887 -39.257 1.00 77.19 167 GLY A CA 1
ATOM 1305 C C . GLY A 1 167 ? 20.938 -10.214 -39.284 1.00 77.19 167 GLY A C 1
ATOM 1306 O O . GLY A 1 167 ? 21.552 -10.160 -40.347 1.00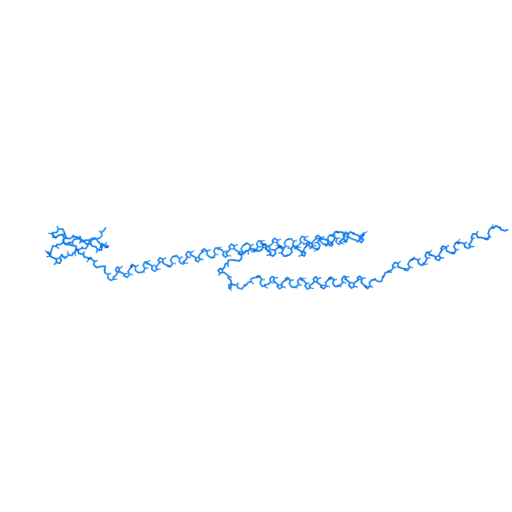 77.19 167 GLY A O 1
ATOM 1307 N N . MET A 1 168 ? 21.508 -10.630 -38.148 1.00 76.88 168 MET A N 1
ATOM 1308 C CA . MET A 1 168 ? 22.903 -11.080 -38.068 1.00 76.88 168 MET A CA 1
ATOM 1309 C C . MET A 1 168 ? 23.162 -12.377 -38.847 1.00 76.88 168 MET A C 1
ATOM 1311 O O . MET A 1 168 ? 24.236 -12.521 -39.421 1.00 76.88 168 MET A O 1
ATOM 1315 N N . ILE A 1 169 ? 22.201 -13.307 -38.895 1.00 82.56 169 ILE A N 1
ATOM 1316 C CA . ILE A 1 169 ? 22.332 -14.559 -39.664 1.00 82.56 169 ILE A CA 1
ATOM 1317 C C . ILE A 1 169 ? 22.187 -14.305 -41.171 1.00 82.56 169 ILE A C 1
ATOM 1319 O O . ILE A 1 169 ? 22.870 -14.944 -41.969 1.00 82.56 169 ILE A O 1
ATOM 1323 N N . ILE A 1 170 ? 21.286 -13.399 -41.568 1.00 83.44 170 ILE A N 1
ATOM 1324 C CA . ILE A 1 170 ? 20.963 -13.161 -42.980 1.00 83.44 170 ILE A CA 1
ATOM 1325 C C . ILE A 1 170 ? 21.959 -12.220 -43.652 1.00 83.44 170 ILE A C 1
ATOM 1327 O O . ILE A 1 170 ? 22.151 -12.384 -44.851 1.00 83.44 170 ILE A O 1
ATOM 1331 N N . SER A 1 171 ? 22.594 -11.276 -42.940 1.00 73.56 171 SER A N 1
ATOM 1332 C CA . SER A 1 171 ? 23.638 -10.417 -43.521 1.00 73.56 171 SER A CA 1
ATOM 1333 C C . SER A 1 171 ? 24.817 -11.282 -43.977 1.00 73.56 171 SER A C 1
ATOM 1335 O O . SER A 1 171 ? 25.635 -11.688 -43.147 1.00 73.56 171 SER A O 1
ATOM 1337 N N . PRO A 1 172 ? 24.932 -11.593 -45.283 1.00 58.38 172 PRO A N 1
ATOM 1338 C CA . PRO A 1 172 ? 26.031 -12.388 -45.784 1.00 58.38 172 PRO A CA 1
ATOM 1339 C C . PRO A 1 172 ? 27.277 -11.538 -45.599 1.00 58.38 172 PRO A C 1
ATOM 1341 O O . PRO A 1 172 ? 27.249 -10.327 -45.822 1.00 58.38 172 PRO A O 1
ATOM 1344 N N . ASN A 1 173 ? 28.345 -12.180 -45.152 1.00 60.75 173 ASN A N 1
ATOM 1345 C CA . ASN A 1 173 ? 29.640 -11.584 -44.879 1.00 60.75 173 ASN A CA 1
ATOM 1346 C C . ASN A 1 173 ? 30.206 -10.948 -46.169 1.00 60.75 173 ASN A C 1
ATOM 1348 O O . ASN A 1 173 ? 30.977 -11.579 -46.888 1.00 60.75 173 ASN A O 1
ATOM 1352 N N . LYS A 1 174 ? 29.762 -9.724 -46.497 1.00 58.25 174 LYS A N 1
ATOM 1353 C CA . LYS A 1 174 ? 30.111 -8.974 -47.719 1.00 58.25 174 LYS A CA 1
ATOM 1354 C C . LYS A 1 174 ? 31.601 -8.643 -47.806 1.00 58.25 174 LYS A C 1
ATOM 1356 O O . LYS A 1 174 ? 32.064 -8.198 -48.850 1.00 58.25 174 LYS A O 1
ATOM 1361 N N . ASP A 1 175 ? 32.350 -8.889 -46.739 1.00 60.09 175 ASP A N 1
ATOM 1362 C CA . ASP A 1 175 ? 33.783 -8.639 -46.694 1.00 60.09 175 ASP A CA 1
ATOM 1363 C C . ASP A 1 175 ? 34.611 -9.773 -47.317 1.00 60.09 175 ASP A C 1
ATOM 1365 O O . ASP A 1 175 ? 35.790 -9.569 -47.598 1.00 60.09 175 ASP A O 1
ATOM 1369 N N . LYS A 1 176 ? 34.016 -10.943 -47.611 1.00 56.62 176 LYS A N 1
ATOM 1370 C CA . LYS A 1 176 ? 34.756 -12.046 -48.249 1.00 56.62 176 LYS A CA 1
ATOM 1371 C C . LYS A 1 176 ? 35.052 -11.833 -49.736 1.00 56.62 176 LYS A C 1
ATOM 1373 O O . LYS A 1 176 ? 36.056 -12.354 -50.204 1.00 56.62 176 LYS A O 1
ATOM 1378 N N . ASP A 1 177 ? 34.282 -11.006 -50.441 1.00 58.12 177 ASP A N 1
ATOM 1379 C CA . ASP A 1 177 ? 34.498 -10.803 -51.883 1.00 58.12 177 ASP A CA 1
ATOM 1380 C C . ASP A 1 177 ? 35.617 -9.786 -52.189 1.00 58.12 177 ASP A C 1
ATOM 1382 O O . ASP A 1 177 ? 36.179 -9.791 -53.279 1.00 58.12 177 ASP A O 1
ATOM 1386 N N . LYS A 1 178 ? 36.030 -8.942 -51.228 1.00 57.72 178 LYS A N 1
ATOM 1387 C CA . LYS A 1 178 ? 37.107 -7.952 -51.458 1.00 57.72 178 LYS A CA 1
ATOM 1388 C C . LYS A 1 178 ? 38.527 -8.519 -51.360 1.00 57.72 178 LYS A C 1
ATOM 1390 O O . LYS A 1 178 ? 39.473 -7.869 -51.805 1.00 57.72 178 LYS A O 1
ATOM 1395 N N . THR A 1 179 ? 38.710 -9.701 -50.766 1.00 54.19 179 THR A N 1
ATOM 1396 C CA . THR A 1 179 ? 40.051 -10.300 -50.621 1.00 54.19 179 THR A CA 1
ATOM 1397 C C . THR A 1 179 ? 40.516 -11.023 -51.897 1.00 54.19 179 THR A C 1
ATOM 1399 O O . THR A 1 179 ? 41.718 -11.162 -52.105 1.00 54.19 179 THR A O 1
ATOM 1402 N N . GLU A 1 180 ? 39.614 -11.412 -52.806 1.00 55.53 180 GLU A N 1
ATOM 1403 C CA . GLU A 1 180 ? 40.003 -12.093 -54.056 1.00 55.53 180 GLU A CA 1
ATOM 1404 C C . GLU A 1 180 ? 40.423 -11.126 -55.188 1.00 55.53 180 GLU A C 1
ATOM 1406 O O . GLU A 1 180 ? 41.338 -11.440 -55.955 1.00 55.53 180 GLU A O 1
ATOM 1411 N N . GLU A 1 181 ? 39.871 -9.907 -55.256 1.00 56.94 181 GLU A N 1
ATOM 1412 C CA . GLU A 1 181 ? 40.287 -8.904 -56.262 1.00 56.94 181 GLU A CA 1
ATOM 1413 C C . GLU A 1 181 ? 41.683 -8.315 -55.991 1.00 56.94 181 GLU A C 1
ATOM 1415 O O . GLU A 1 181 ? 42.409 -7.958 -56.917 1.00 56.94 181 GLU A O 1
ATOM 1420 N N . THR A 1 182 ? 42.120 -8.253 -54.729 1.00 56.34 182 THR A N 1
ATOM 1421 C CA . THR A 1 182 ? 43.469 -7.754 -54.401 1.00 56.34 182 THR A CA 1
ATOM 1422 C C . THR A 1 182 ? 44.558 -8.804 -54.609 1.00 56.34 182 THR A C 1
ATOM 1424 O O . THR A 1 182 ? 45.685 -8.443 -54.944 1.00 56.34 182 THR A O 1
ATOM 1427 N N . SER A 1 183 ? 44.238 -10.099 -54.506 1.00 56.78 183 SER A N 1
ATOM 1428 C CA . SER A 1 183 ? 45.211 -11.161 -54.796 1.00 56.78 183 SER A CA 1
ATOM 1429 C C . SER A 1 183 ? 45.478 -11.330 -56.294 1.00 56.78 183 SER A C 1
ATOM 1431 O O . SER A 1 183 ? 46.570 -11.752 -56.665 1.00 56.78 183 SER A O 1
ATOM 1433 N N . SER A 1 184 ? 44.517 -11.007 -57.160 1.00 57.22 184 SER A N 1
ATOM 1434 C CA . SER A 1 184 ? 44.681 -11.105 -58.617 1.00 57.22 184 SER A CA 1
ATOM 1435 C C . SER A 1 184 ? 45.409 -9.890 -59.209 1.00 57.22 184 SER A C 1
ATOM 1437 O O . SER A 1 184 ? 46.203 -10.048 -60.134 1.00 57.22 184 SER A O 1
ATOM 1439 N N . ALA A 1 185 ? 45.248 -8.701 -58.619 1.00 58.28 185 ALA A N 1
ATOM 1440 C CA . ALA A 1 185 ? 45.995 -7.507 -59.025 1.00 58.28 185 ALA A CA 1
ATOM 1441 C C . ALA A 1 185 ? 47.500 -7.573 -58.682 1.00 58.28 185 ALA A C 1
ATOM 1443 O O . ALA A 1 185 ? 48.321 -7.065 -59.443 1.00 58.28 185 ALA A O 1
ATOM 1444 N N . VAL A 1 186 ? 47.884 -8.224 -57.574 1.00 58.28 186 VAL A N 1
ATOM 1445 C CA . VAL A 1 186 ? 49.305 -8.376 -57.188 1.00 58.28 186 VAL A CA 1
ATOM 1446 C C . VAL A 1 186 ? 50.030 -9.409 -58.060 1.00 58.28 186 VAL A C 1
ATOM 1448 O O . VAL A 1 186 ? 51.216 -9.247 -58.330 1.00 58.28 186 VAL A O 1
ATOM 1451 N N . VAL A 1 187 ? 49.330 -10.434 -58.561 1.00 58.53 187 VAL A N 1
ATOM 1452 C CA . VAL A 1 187 ? 49.919 -11.411 -59.496 1.00 58.53 187 VAL A CA 1
ATOM 1453 C C . VAL A 1 187 ? 50.140 -10.791 -60.881 1.00 58.53 187 VAL A C 1
ATOM 1455 O O . VAL A 1 187 ? 51.176 -11.037 -61.487 1.00 58.53 187 VAL A O 1
ATOM 1458 N N . ALA A 1 188 ? 49.246 -9.909 -61.343 1.00 58.62 188 ALA A N 1
ATOM 1459 C CA . ALA A 1 188 ? 49.418 -9.214 -62.623 1.00 58.62 188 ALA A CA 1
ATOM 1460 C C . ALA A 1 188 ? 50.603 -8.223 -62.636 1.00 58.62 188 ALA A C 1
ATOM 1462 O O . ALA A 1 188 ? 51.193 -7.996 -63.685 1.00 58.62 188 ALA A O 1
ATOM 1463 N N . GLN A 1 189 ? 50.993 -7.658 -61.486 1.00 58.91 189 GLN A N 1
ATOM 1464 C CA . GLN A 1 189 ? 52.169 -6.778 -61.400 1.00 58.91 189 GLN A CA 1
ATOM 1465 C C . GLN A 1 189 ? 53.508 -7.522 -61.308 1.00 58.91 189 GLN A C 1
ATOM 1467 O O . GLN A 1 189 ? 54.546 -6.900 -61.515 1.00 58.91 189 GLN A O 1
ATOM 1472 N N . ALA A 1 190 ? 53.514 -8.825 -61.014 1.00 58.62 190 ALA A N 1
ATOM 1473 C CA . ALA A 1 190 ? 54.752 -9.603 -60.958 1.00 58.62 190 ALA A CA 1
ATOM 1474 C C . ALA A 1 190 ? 55.257 -10.023 -62.354 1.00 58.62 190 ALA A C 1
ATOM 1476 O O . ALA A 1 190 ? 56.463 -10.165 -62.537 1.00 58.62 190 ALA A O 1
ATOM 1477 N N . GLU A 1 191 ? 54.370 -10.168 -63.345 1.00 58.91 191 GLU A N 1
ATOM 1478 C CA . GLU A 1 191 ? 54.754 -10.571 -64.710 1.00 58.91 191 GLU A CA 1
ATOM 1479 C C . GLU A 1 191 ? 55.331 -9.421 -65.563 1.00 58.91 191 GLU A C 1
ATOM 1481 O O . GLU A 1 191 ? 56.103 -9.683 -66.480 1.00 58.91 191 GLU A O 1
ATOM 1486 N N . GLU A 1 192 ? 55.046 -8.147 -65.262 1.00 59.53 192 GLU A N 1
ATOM 1487 C CA . GLU A 1 192 ? 55.585 -7.012 -66.045 1.00 59.53 192 GLU A CA 1
ATOM 1488 C C . GLU A 1 192 ? 57.032 -6.625 -65.690 1.00 59.53 192 GLU A C 1
ATOM 1490 O O . GLU A 1 192 ? 57.667 -5.873 -66.429 1.00 59.53 192 GLU A O 1
ATOM 1495 N N . THR A 1 193 ? 57.594 -7.135 -64.591 1.00 57.19 193 THR A N 1
ATOM 1496 C CA . THR A 1 193 ? 58.968 -6.797 -64.172 1.00 57.19 193 THR A CA 1
ATOM 1497 C C . THR A 1 193 ? 60.056 -7.745 -64.680 1.00 57.19 193 THR A C 1
ATOM 1499 O O . THR A 1 193 ? 61.230 -7.440 -64.493 1.00 57.19 193 THR A O 1
ATOM 1502 N N . GLU A 1 194 ? 59.718 -8.859 -65.337 1.00 56.66 194 GLU A N 1
ATOM 1503 C CA . GLU A 1 194 ? 60.719 -9.846 -65.790 1.00 56.66 194 GLU A CA 1
ATOM 1504 C C . GLU A 1 194 ? 61.159 -9.663 -67.260 1.00 56.66 194 GLU A C 1
ATOM 1506 O O . GLU A 1 194 ? 62.109 -10.299 -67.700 1.00 56.66 194 GLU A O 1
ATOM 1511 N N . SER A 1 195 ? 60.546 -8.753 -68.030 1.00 57.84 195 SER A N 1
ATOM 1512 C CA . SER A 1 195 ? 60.857 -8.564 -69.461 1.00 57.84 195 SER A CA 1
ATOM 1513 C C . SER A 1 195 ? 61.715 -7.332 -69.793 1.00 57.84 195 SER A C 1
ATOM 1515 O O . SER A 1 195 ? 61.677 -6.861 -70.930 1.00 57.84 195 SER A O 1
ATOM 1517 N N . ALA A 1 196 ? 62.436 -6.758 -68.824 1.00 57.44 196 ALA A N 1
ATOM 1518 C CA . ALA A 1 196 ? 63.211 -5.523 -69.019 1.00 57.44 196 ALA A CA 1
ATOM 1519 C C . ALA A 1 196 ? 64.747 -5.696 -68.996 1.00 57.44 196 ALA A C 1
ATOM 1521 O O . ALA A 1 196 ? 65.442 -4.696 -69.148 1.00 57.44 196 ALA A O 1
ATOM 1522 N N . ASP A 1 197 ? 65.269 -6.921 -68.856 1.00 55.50 197 ASP A N 1
ATOM 1523 C CA . ASP A 1 197 ? 66.715 -7.203 -68.739 1.00 55.50 197 ASP A CA 1
ATOM 1524 C C . ASP A 1 197 ? 67.237 -8.248 -69.763 1.00 55.50 197 ASP A C 1
ATOM 1526 O O . ASP A 1 197 ? 68.024 -9.130 -69.418 1.00 55.50 197 ASP A O 1
ATOM 1530 N N . GLU A 1 198 ? 66.852 -8.135 -71.043 1.00 49.19 198 GLU A N 1
ATOM 1531 C CA . GLU A 1 198 ? 67.587 -8.753 -72.174 1.00 49.19 198 GLU A CA 1
ATOM 1532 C C . GLU A 1 198 ? 67.930 -7.742 -73.277 1.00 49.19 198 GLU A C 1
ATOM 1534 O O . GLU A 1 198 ? 67.040 -6.955 -73.681 1.00 49.19 198 GLU A O 1
#

Foldseek 3Di:
DDWDWDADPVPRDIDIDDQPDQWDADPPPRDIDGDDRDPVNVVVVVVVVVVVVVVVVVVVVVVVVVVVVVLVVLQVVLVVVVVVVVVVLVVVLVVQVVVCPPDPVSCVVPVVVSVVCVVVVVVVSVVPRDDDDPVCPPPPDPVVVVVVVVVVVCVVVVVVVVVVVVVVVPPPPPVVVVVVVVVVVVVVVVVVPPPPDD

Radius of gyration: 44.97 Å; chains: 1; bounding box: 107×30×135 Å

pLDDT: mean 78.6, std 12.41, range [49.19, 95.31]

Organism: Ruminococcus albus (NCBI:txid1264)

Sequence (198 aa):
MEYVAMKCPNCAGDIRYSVGSTECVCPYCDSRIAVQRTADEQRLAVLEEENRGLDYRAHVAEEQEKKRADYVKSLKSWDRTNYILMGLTFVLAIITFAINDTSNDVMMIFGLPMFLITIFAAPIRASALPKRPEDIQNVRDPGGKAGNTFKLYALFFGAMMIGVIIGMIISPNKDKDKTEETSSAVVAQAEETESADE